Protein AF-A0A923XDX4-F1 (afdb_monomer_lite)

Sequence (188 aa):
MVTIWSRSDTFAHAFTVPPIVAWLIWRQRDALAVRRPRASAWVLLPIGVAALIWLLGDLSTTNAVTQLAFTALLVLAVVTVLGLSAARTIAFPLAFLFFAVPVGEFVTPQMMEWTADFTVFALRLSGIPVFREGQQFVIPSGSWSVVEACSGVRYLIASVMVGVLFAYLNYRSLHRRLIFIGVAILVP

Secondary structure (DSSP, 8-state):
-HHHHHH-GGGGGGGTHHHHHHHHHHHTHHHHHTSPP---GGGHHHHHHHHHHHHHHHHTT-HHHHHHHHHHHHHHHHHHHHHHHHHHHTHHHHHHGGGGS---GGGHHHHHHHHHHHHHHHHHHTT---EEETTEEEETTEEEE--GGGS-HHHHHHHHHHHHHHHHHH--SHHHHHHHHHHHHH--

Radius of gyration: 21.3 Å; chains: 1; bounding box: 54×33×60 Å

Foldseek 3Di:
DVVCCVPDLLLVCLVVLVVVLVVLVVVCVVVLVPADADADPVLVVVLVVLVVQLVVCVVVVPLLSNQLSVLVNVLSVCCRGRPPVSSVSSVLSSVLNSLSRPDQCVCQLVLLQVVQVVVCVVCVVVVWDWDDDRQWIATPVGIDGRDSVNSCSSQLSVLLSVQLVCLVVPDPDPVSSVVSSVVSNVPD

Structure (mmCIF, N/CA/C/O backbone):
data_AF-A0A923XDX4-F1
#
_entry.id   AF-A0A923XDX4-F1
#
loop_
_atom_site.group_PDB
_atom_site.id
_atom_site.type_symbol
_atom_site.label_atom_id
_atom_site.label_alt_id
_atom_site.label_comp_id
_atom_site.label_asym_id
_atom_site.label_entity_id
_atom_site.label_seq_id
_atom_site.pdbx_PDB_ins_code
_atom_site.Cartn_x
_atom_site.Cartn_y
_atom_site.Cartn_z
_atom_site.occupancy
_atom_site.B_iso_or_equiv
_atom_site.auth_seq_id
_atom_site.auth_comp_id
_atom_site.auth_asym_id
_atom_site.auth_atom_id
_atom_site.pdbx_PDB_model_num
ATOM 1 N N . MET A 1 1 ? 6.136 -14.596 3.888 1.00 78.69 1 MET A N 1
ATOM 2 C CA . MET A 1 1 ? 5.105 -13.803 3.173 1.00 78.69 1 MET A CA 1
ATOM 3 C C . MET A 1 1 ? 3.842 -14.616 2.921 1.00 78.69 1 MET A C 1
ATOM 5 O O . MET A 1 1 ? 2.841 -14.293 3.536 1.00 78.69 1 MET A O 1
ATOM 9 N N . VAL A 1 2 ? 3.879 -15.704 2.139 1.00 82.81 2 VAL A N 1
ATOM 10 C CA . VAL A 1 2 ? 2.673 -16.503 1.804 1.00 82.81 2 VAL A CA 1
ATOM 11 C C . VAL A 1 2 ? 1.892 -16.981 3.038 1.00 82.81 2 VAL A C 1
ATOM 13 O O . VAL A 1 2 ? 0.674 -16.852 3.078 1.00 82.81 2 VAL A O 1
ATOM 16 N N . THR A 1 3 ? 2.579 -17.441 4.089 1.00 83.69 3 THR A N 1
ATOM 17 C CA . THR A 1 3 ? 1.926 -17.845 5.346 1.00 83.69 3 THR A CA 1
ATOM 18 C C . THR A 1 3 ? 1.152 -16.700 6.010 1.00 83.69 3 THR A C 1
ATOM 20 O O . THR A 1 3 ? 0.078 -16.930 6.556 1.00 83.69 3 THR A O 1
ATOM 23 N N . ILE A 1 4 ? 1.660 -15.463 5.938 1.00 82.06 4 ILE A N 1
ATOM 24 C CA . ILE A 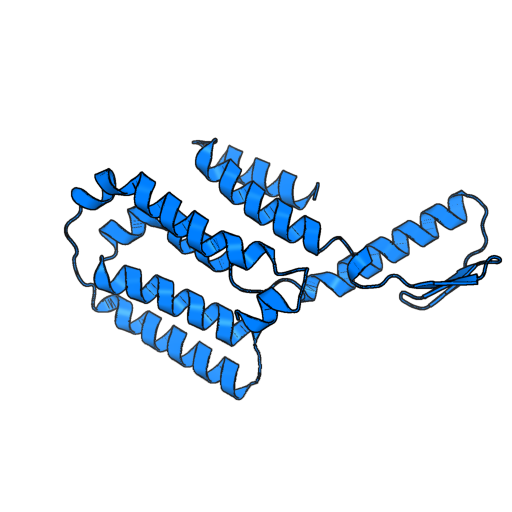1 4 ? 0.985 -14.276 6.490 1.00 82.06 4 ILE A CA 1
ATOM 25 C C . ILE A 1 4 ? -0.259 -13.967 5.664 1.00 82.06 4 ILE A C 1
ATOM 27 O O . ILE A 1 4 ? -1.326 -13.777 6.233 1.00 82.06 4 ILE A O 1
ATOM 31 N N . TRP A 1 5 ? -0.148 -14.016 4.334 1.00 85.44 5 TRP A N 1
ATOM 32 C CA . TRP A 1 5 ? -1.292 -13.824 3.443 1.00 85.44 5 TRP A CA 1
ATOM 33 C C . TRP A 1 5 ? -2.404 -14.852 3.693 1.00 85.44 5 TRP A C 1
ATOM 35 O O . TRP A 1 5 ? -3.574 -14.526 3.548 1.00 85.44 5 TRP A O 1
ATOM 45 N N . SER A 1 6 ? -2.050 -16.086 4.075 1.00 82.12 6 SER A N 1
ATOM 46 C CA . SER A 1 6 ? -3.025 -17.145 4.378 1.00 82.12 6 SER A CA 1
ATOM 47 C C . SER A 1 6 ? -3.628 -17.080 5.783 1.00 82.12 6 SER A C 1
ATOM 49 O O . SER A 1 6 ? -4.711 -17.610 5.995 1.00 82.12 6 SER A O 1
ATOM 51 N N . ARG A 1 7 ? -2.915 -16.496 6.755 1.00 85.19 7 ARG A N 1
ATOM 52 C CA . ARG A 1 7 ? -3.336 -16.468 8.166 1.00 85.19 7 ARG A CA 1
ATOM 53 C C . ARG A 1 7 ? -4.019 -15.167 8.569 1.00 85.19 7 ARG A C 1
ATOM 55 O O . ARG A 1 7 ? -4.783 -15.179 9.524 1.00 85.19 7 ARG A O 1
ATOM 62 N N . SER A 1 8 ? -3.713 -14.067 7.885 1.00 80.31 8 SER A N 1
ATOM 63 C CA . SER A 1 8 ? -4.255 -12.744 8.185 1.00 80.31 8 SER A CA 1
ATOM 64 C C . SER A 1 8 ? -5.205 -12.307 7.079 1.00 80.31 8 SER A C 1
ATOM 66 O O . SER A 1 8 ? -4.792 -12.032 5.949 1.00 80.31 8 SER A O 1
ATOM 68 N N . ASP A 1 9 ? -6.483 -12.186 7.431 1.00 80.50 9 ASP A N 1
ATOM 69 C CA . ASP A 1 9 ? -7.521 -11.659 6.545 1.00 80.50 9 ASP A CA 1
ATOM 70 C C . ASP A 1 9 ? -7.210 -10.235 6.053 1.00 80.50 9 ASP A C 1
ATOM 72 O O . ASP A 1 9 ? -7.613 -9.853 4.949 1.00 80.50 9 ASP A O 1
ATOM 76 N N . THR A 1 10 ? -6.452 -9.461 6.836 1.00 82.62 10 THR A N 1
ATOM 77 C CA . THR A 1 10 ? -5.975 -8.116 6.486 1.00 82.62 10 THR A CA 1
ATOM 78 C C . THR A 1 10 ? -5.107 -8.135 5.225 1.00 82.62 10 THR A C 1
ATOM 80 O O . THR A 1 10 ? -5.215 -7.251 4.371 1.00 82.62 10 THR A O 1
ATOM 83 N N . PHE A 1 11 ? -4.296 -9.182 5.044 1.00 86.38 11 PHE A N 1
ATOM 84 C CA . PHE A 1 11 ? -3.322 -9.288 3.954 1.00 86.38 11 PHE A CA 1
ATOM 85 C C . PHE A 1 11 ? -3.721 -10.242 2.829 1.00 86.38 11 PHE A C 1
ATOM 87 O O . PHE A 1 11 ? -2.941 -10.448 1.900 1.00 86.38 11 PHE A O 1
ATOM 94 N N . ALA A 1 12 ? -4.945 -10.772 2.843 1.00 87.31 12 ALA A N 1
ATOM 95 C CA . ALA A 1 12 ? -5.447 -11.642 1.778 1.00 87.31 12 ALA A CA 1
ATOM 96 C C . ALA A 1 12 ? -5.390 -10.978 0.384 1.00 87.31 12 ALA A C 1
ATOM 98 O O . ALA A 1 12 ? -5.169 -11.651 -0.625 1.00 87.31 12 ALA A O 1
ATOM 99 N N . HIS A 1 13 ? -5.517 -9.646 0.318 1.00 88.44 13 HIS A N 1
ATOM 100 C CA . HIS A 1 13 ? -5.399 -8.875 -0.924 1.00 88.44 13 HIS A CA 1
ATOM 101 C C . HIS A 1 13 ? -4.040 -9.068 -1.621 1.00 88.44 13 HIS A C 1
ATOM 103 O O . HIS A 1 13 ? -3.976 -9.020 -2.851 1.00 88.44 13 HIS A O 1
ATOM 109 N N . ALA A 1 14 ? -2.967 -9.359 -0.878 1.00 90.38 14 ALA A N 1
ATOM 110 C CA . ALA A 1 14 ? -1.626 -9.531 -1.429 1.00 90.38 14 ALA A CA 1
ATOM 111 C C . ALA A 1 14 ? -1.531 -10.700 -2.428 1.00 90.38 14 ALA A C 1
ATOM 113 O O . ALA A 1 14 ? -0.717 -10.641 -3.346 1.00 90.38 14 ALA A O 1
ATOM 114 N N . PHE A 1 15 ? -2.408 -11.712 -2.342 1.00 92.19 15 PHE A N 1
ATOM 115 C CA . PHE A 1 15 ? -2.499 -12.778 -3.352 1.00 92.19 15 PHE A CA 1
ATOM 116 C C . PHE A 1 15 ? -2.932 -12.271 -4.733 1.00 92.19 15 PHE A C 1
ATOM 118 O O . PHE A 1 15 ? -2.568 -12.860 -5.750 1.00 92.19 15 PHE A O 1
ATOM 125 N N . THR A 1 16 ? -3.695 -11.177 -4.788 1.00 93.81 16 THR A N 1
ATOM 126 C CA . THR A 1 16 ? -4.170 -10.595 -6.053 1.00 93.81 16 THR A CA 1
ATOM 127 C C . THR A 1 16 ? -3.115 -9.727 -6.735 1.00 93.81 16 THR A C 1
ATOM 129 O O . THR A 1 16 ? -3.167 -9.532 -7.950 1.00 93.81 16 THR A O 1
ATOM 132 N N . VAL A 1 17 ? -2.113 -9.255 -5.986 1.00 95.12 17 VAL A N 1
ATOM 133 C CA . VAL A 1 17 ? -1.093 -8.332 -6.492 1.00 95.12 17 VAL A CA 1
ATOM 134 C C . VAL A 1 17 ? -0.225 -8.968 -7.591 1.00 95.12 17 VAL A C 1
ATOM 136 O O . VAL A 1 17 ? -0.145 -8.367 -8.663 1.00 95.12 17 VAL A O 1
ATOM 139 N N . PRO A 1 18 ? 0.380 -10.169 -7.436 1.00 93.81 18 PRO A N 1
ATOM 140 C CA . PRO A 1 18 ? 1.217 -10.751 -8.489 1.00 93.81 18 PRO A CA 1
ATOM 141 C C . PRO A 1 18 ? 0.483 -10.986 -9.825 1.00 93.81 18 PRO A C 1
ATOM 143 O O . PRO A 1 18 ? 1.033 -10.592 -10.858 1.00 93.81 18 PRO A O 1
ATOM 146 N N . PRO A 1 19 ? -0.752 -11.537 -9.858 1.00 96.25 19 PRO A N 1
ATOM 147 C CA . PRO A 1 19 ? -1.536 -11.624 -11.093 1.00 96.25 19 PRO A CA 1
ATOM 148 C C . PRO A 1 19 ? -1.795 -10.262 -11.754 1.00 96.25 19 PRO A C 1
ATOM 150 O O . PRO A 1 19 ? -1.651 -10.132 -12.971 1.00 96.25 19 PRO A O 1
ATOM 153 N N . ILE A 1 20 ? -2.126 -9.231 -10.966 1.00 96.44 20 ILE A N 1
ATOM 154 C CA . ILE A 1 20 ? -2.348 -7.869 -11.477 1.00 96.44 20 ILE A CA 1
ATOM 155 C C . ILE A 1 20 ? -1.054 -7.297 -12.064 1.00 96.44 20 ILE A C 1
ATOM 157 O O . ILE A 1 20 ? -1.078 -6.746 -13.163 1.00 96.44 20 ILE A O 1
ATOM 161 N N . VAL A 1 21 ? 0.083 -7.453 -11.380 1.00 96.50 21 VAL A N 1
ATOM 162 C CA . VAL A 1 21 ? 1.393 -7.007 -11.882 1.00 96.50 21 VAL A CA 1
ATOM 163 C C . VAL A 1 21 ? 1.734 -7.704 -13.198 1.00 96.50 21 VAL A C 1
ATOM 165 O O . VAL A 1 21 ? 2.114 -7.032 -14.157 1.00 96.50 21 VAL A O 1
ATOM 168 N N . ALA A 1 22 ? 1.546 -9.024 -13.283 1.00 95.50 22 ALA A N 1
ATOM 169 C CA . ALA A 1 22 ? 1.781 -9.781 -14.510 1.00 95.50 22 ALA A CA 1
ATOM 170 C C . ALA A 1 22 ? 0.904 -9.274 -15.668 1.00 95.50 22 ALA A C 1
ATOM 172 O O . ALA A 1 22 ? 1.406 -9.034 -16.767 1.00 95.50 22 ALA A O 1
ATOM 173 N N . TRP A 1 23 ? -0.383 -9.024 -15.412 1.00 97.19 23 TRP A N 1
ATOM 174 C CA . TRP A 1 23 ? -1.302 -8.452 -16.397 1.00 97.19 23 TRP A CA 1
ATOM 175 C C . TRP A 1 23 ? -0.911 -7.025 -16.822 1.00 97.19 23 TRP A C 1
ATOM 177 O O . TRP A 1 23 ? -0.931 -6.702 -18.012 1.00 97.19 23 TRP A O 1
ATOM 187 N N . LEU A 1 24 ? -0.494 -6.171 -15.881 1.00 95.31 24 LEU A N 1
ATOM 188 C CA . LEU A 1 24 ? -0.033 -4.809 -16.170 1.00 95.31 24 LEU A CA 1
ATOM 189 C C . LEU A 1 24 ? 1.237 -4.804 -17.033 1.00 95.31 24 LEU A C 1
ATOM 191 O O . LEU A 1 24 ? 1.340 -3.995 -17.956 1.00 95.31 24 LEU A O 1
ATOM 195 N N . ILE A 1 25 ? 2.185 -5.707 -16.759 1.00 94.62 25 ILE A N 1
ATOM 196 C CA . ILE A 1 25 ? 3.394 -5.885 -17.575 1.00 94.62 25 ILE A CA 1
ATOM 197 C C . ILE A 1 25 ? 3.011 -6.390 -18.970 1.00 94.62 25 ILE A C 1
ATOM 199 O O . ILE A 1 25 ? 3.468 -5.833 -19.969 1.00 94.62 25 ILE A O 1
ATOM 203 N N . TRP A 1 26 ? 2.120 -7.383 -19.056 1.00 94.75 26 TRP A N 1
ATOM 204 C CA . TRP A 1 26 ? 1.631 -7.922 -20.328 1.00 94.75 26 TRP A CA 1
ATOM 205 C C . TRP A 1 26 ? 0.985 -6.848 -21.209 1.00 94.75 26 TRP A C 1
ATOM 207 O O . TRP A 1 26 ? 1.238 -6.792 -22.412 1.00 94.75 26 TRP A O 1
ATOM 217 N N . ARG A 1 27 ? 0.210 -5.933 -20.618 1.00 94.31 27 ARG A N 1
ATOM 218 C CA . ARG A 1 27 ? -0.407 -4.802 -21.329 1.00 94.31 27 ARG A CA 1
ATOM 219 C C . ARG A 1 27 ? 0.618 -3.849 -21.956 1.00 94.31 27 ARG A C 1
ATOM 221 O O . ARG A 1 27 ? 0.292 -3.150 -22.909 1.00 94.31 27 ARG A O 1
ATOM 228 N N . GLN A 1 28 ? 1.844 -3.810 -21.440 1.00 91.81 28 GLN A N 1
ATOM 229 C CA . GLN A 1 28 ? 2.922 -2.957 -21.943 1.00 91.81 28 GLN A CA 1
ATOM 230 C C . GLN A 1 28 ? 3.917 -3.697 -22.848 1.00 91.81 28 GLN A C 1
ATOM 232 O O . GLN A 1 28 ? 4.942 -3.121 -23.219 1.00 91.81 28 GLN A O 1
ATOM 237 N N . ARG A 1 29 ? 3.636 -4.951 -23.229 1.00 91.44 29 ARG A N 1
ATOM 238 C CA . ARG A 1 29 ? 4.547 -5.790 -24.026 1.00 91.44 29 ARG A CA 1
ATOM 239 C C . ARG A 1 29 ? 5.006 -5.131 -25.327 1.00 91.44 29 ARG A C 1
ATOM 241 O O . ARG A 1 29 ? 6.179 -5.231 -25.662 1.00 91.44 29 ARG A O 1
ATOM 248 N N . ASP A 1 30 ? 4.127 -4.399 -26.011 1.00 90.75 30 ASP A N 1
ATOM 249 C CA . ASP A 1 30 ? 4.459 -3.762 -27.291 1.00 90.75 30 ASP A CA 1
ATOM 250 C C . ASP A 1 30 ? 5.444 -2.600 -27.079 1.00 90.75 30 ASP A C 1
ATOM 252 O O . ASP A 1 30 ? 6.404 -2.435 -27.827 1.00 90.75 30 ASP A O 1
ATOM 256 N N . ALA A 1 31 ? 5.274 -1.839 -25.991 1.00 88.88 31 ALA A N 1
ATOM 257 C CA . ALA A 1 31 ? 6.203 -0.780 -25.601 1.00 88.88 31 ALA A CA 1
ATOM 258 C C . ALA A 1 31 ? 7.553 -1.337 -25.111 1.00 88.88 31 ALA A C 1
ATOM 260 O O . ALA A 1 31 ? 8.594 -0.718 -25.339 1.00 88.88 31 ALA A O 1
ATOM 261 N N . LEU A 1 32 ? 7.542 -2.504 -24.458 1.00 87.75 32 LEU A N 1
ATOM 262 C CA . LEU A 1 32 ? 8.744 -3.224 -24.032 1.00 87.75 32 LEU A CA 1
ATOM 263 C C . LEU A 1 32 ? 9.505 -3.826 -25.217 1.00 87.75 32 LEU A C 1
ATOM 265 O O . LEU A 1 32 ? 10.729 -3.758 -25.225 1.00 87.75 32 LEU A O 1
ATOM 269 N N . ALA A 1 33 ? 8.810 -4.353 -26.228 1.00 87.56 33 ALA A N 1
ATOM 270 C CA . ALA A 1 33 ? 9.417 -5.007 -27.390 1.00 87.56 33 ALA A CA 1
ATOM 271 C C . ALA A 1 33 ? 10.337 -4.072 -28.195 1.00 87.56 33 ALA A C 1
ATOM 273 O O . ALA A 1 33 ? 11.327 -4.510 -28.777 1.00 87.56 33 ALA A O 1
ATOM 274 N N . VAL A 1 34 ? 10.049 -2.767 -28.190 1.00 87.69 34 VAL A N 1
ATOM 275 C CA . VAL A 1 34 ? 10.869 -1.746 -28.865 1.00 87.69 34 VAL A CA 1
ATOM 276 C C . VAL A 1 34 ? 12.117 -1.373 -28.044 1.00 87.69 34 VAL A C 1
ATOM 278 O O . VAL A 1 34 ? 13.063 -0.772 -28.559 1.00 87.69 34 VAL A O 1
ATOM 281 N N . ARG A 1 35 ? 12.170 -1.724 -26.752 1.00 85.25 35 ARG A N 1
ATOM 282 C CA . ARG A 1 35 ? 13.312 -1.439 -25.875 1.00 85.25 35 ARG A CA 1
ATOM 283 C C . ARG A 1 35 ? 14.290 -2.608 -25.898 1.00 85.25 35 ARG A C 1
ATOM 285 O O . ARG A 1 35 ? 13.938 -3.744 -25.616 1.00 85.25 35 ARG A O 1
ATOM 292 N N . ARG A 1 36 ? 15.563 -2.314 -26.168 1.00 79.50 36 ARG A N 1
ATOM 293 C CA . ARG A 1 36 ? 16.633 -3.311 -26.044 1.00 79.50 36 ARG A CA 1
ATOM 294 C C . ARG A 1 36 ? 17.059 -3.442 -24.579 1.00 79.50 36 ARG A C 1
ATOM 296 O O . ARG A 1 36 ? 17.406 -2.408 -23.994 1.00 79.50 36 ARG A O 1
ATOM 303 N N . PRO A 1 37 ? 17.083 -4.661 -24.009 1.00 80.00 37 PRO A N 1
ATOM 304 C CA . PRO A 1 37 ? 17.625 -4.888 -22.679 1.00 80.00 37 PRO A CA 1
ATOM 305 C C . PRO A 1 37 ? 19.079 -4.423 -22.626 1.00 80.00 37 PRO A C 1
ATOM 307 O O . PRO A 1 37 ? 19.889 -4.777 -23.485 1.00 80.00 37 PRO A O 1
ATOM 310 N N . ARG A 1 38 ? 19.407 -3.595 -21.636 1.00 81.88 38 ARG A N 1
ATOM 311 C CA . ARG A 1 38 ? 20.785 -3.172 -21.366 1.00 81.88 38 ARG A CA 1
ATOM 312 C C . ARG A 1 38 ? 21.056 -3.340 -19.888 1.00 81.88 38 ARG A C 1
ATOM 314 O O . ARG A 1 38 ? 20.609 -2.515 -19.092 1.00 81.88 38 ARG A O 1
ATOM 321 N N . ALA A 1 39 ? 21.790 -4.396 -19.551 1.00 79.75 39 ALA A N 1
ATOM 322 C CA . ALA A 1 39 ? 22.202 -4.645 -18.183 1.00 79.75 39 ALA A CA 1
ATOM 323 C C . ALA A 1 39 ? 22.925 -3.414 -17.625 1.00 79.75 39 ALA A C 1
ATOM 325 O O . ALA A 1 39 ? 23.790 -2.828 -18.281 1.00 79.75 39 ALA A O 1
ATOM 326 N N . SER A 1 40 ? 22.531 -2.994 -16.427 1.00 79.19 40 SER A N 1
ATOM 327 C CA . SER A 1 40 ? 23.097 -1.818 -15.776 1.00 79.19 40 SER A CA 1
ATOM 328 C C . SER A 1 40 ? 23.840 -2.248 -14.521 1.00 79.19 40 SER A C 1
ATOM 330 O O . SER A 1 40 ? 23.229 -2.524 -13.492 1.00 79.19 40 SER A O 1
ATOM 332 N N . ALA A 1 41 ? 25.172 -2.287 -14.601 1.00 79.44 41 ALA A N 1
ATOM 333 C CA . ALA A 1 41 ? 26.033 -2.651 -13.473 1.00 79.44 41 ALA A CA 1
ATOM 334 C C . ALA A 1 41 ? 25.887 -1.693 -12.275 1.00 79.44 41 ALA A C 1
ATOM 336 O O . ALA A 1 41 ? 26.098 -2.091 -11.136 1.00 79.44 41 ALA A O 1
ATOM 337 N N . TRP A 1 42 ? 25.440 -0.453 -12.509 1.00 84.19 42 TRP A N 1
ATOM 338 C CA . TRP A 1 42 ? 25.152 0.525 -11.454 1.00 84.19 42 TRP A CA 1
ATOM 339 C C . TRP A 1 42 ? 24.026 0.090 -10.504 1.00 84.19 42 TRP A C 1
ATOM 341 O O . TRP A 1 42 ? 23.954 0.586 -9.385 1.00 84.19 42 TRP A O 1
ATOM 351 N N . VAL A 1 43 ? 23.170 -0.853 -10.916 1.00 85.44 43 VAL A N 1
ATOM 352 C CA . VAL A 1 43 ? 22.082 -1.401 -10.086 1.00 85.44 43 VAL A CA 1
ATOM 353 C C . VAL A 1 43 ? 22.608 -2.420 -9.060 1.00 85.44 43 VAL A C 1
ATOM 355 O O . VAL A 1 43 ? 21.928 -2.719 -8.083 1.00 85.44 43 VAL A O 1
ATOM 358 N N . LEU A 1 44 ? 23.855 -2.888 -9.193 1.00 86.31 44 LEU A N 1
ATOM 359 C CA . LEU A 1 44 ? 24.472 -3.787 -8.210 1.00 86.31 44 LEU A CA 1
ATOM 360 C C . LEU A 1 44 ? 24.652 -3.122 -6.840 1.00 86.31 44 LEU A C 1
ATOM 362 O O . LEU A 1 44 ? 24.489 -3.781 -5.817 1.00 86.31 44 LEU A O 1
ATOM 366 N N . LEU A 1 45 ? 24.928 -1.815 -6.808 1.00 92.00 45 LEU A N 1
ATOM 367 C CA . LEU A 1 45 ? 25.064 -1.067 -5.558 1.00 92.00 45 LEU A CA 1
ATOM 368 C C . LEU A 1 45 ? 23.749 -1.021 -4.753 1.00 92.00 45 LEU A C 1
ATOM 370 O O . LEU A 1 45 ? 23.764 -1.449 -3.598 1.00 92.00 45 LEU A O 1
ATOM 374 N N . PRO A 1 46 ? 22.597 -0.593 -5.313 1.00 92.00 46 PRO A N 1
ATOM 375 C CA . PRO A 1 46 ? 21.331 -0.654 -4.588 1.00 92.00 46 PRO A CA 1
ATOM 376 C C . PRO A 1 46 ? 20.887 -2.088 -4.269 1.00 92.00 46 PRO A C 1
ATOM 378 O O . PRO A 1 46 ? 20.237 -2.282 -3.246 1.00 92.00 46 PRO A O 1
ATOM 381 N N . ILE A 1 47 ? 21.264 -3.09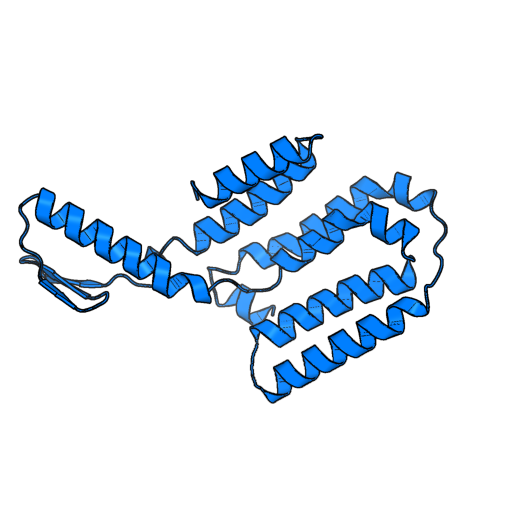9 -5.066 1.00 91.81 47 ILE A N 1
ATOM 382 C CA . ILE A 1 47 ? 21.046 -4.512 -4.703 1.00 91.81 47 ILE A CA 1
ATOM 383 C C . ILE A 1 47 ? 21.821 -4.871 -3.434 1.00 91.81 47 ILE A C 1
ATOM 385 O O . ILE A 1 47 ? 21.242 -5.453 -2.522 1.00 91.81 47 ILE A O 1
ATOM 389 N N . GLY A 1 48 ? 23.100 -4.494 -3.347 1.00 93.19 48 GLY A N 1
ATOM 390 C CA . GLY A 1 48 ? 23.917 -4.727 -2.155 1.00 93.19 48 GLY A CA 1
ATOM 391 C C . GLY A 1 48 ? 23.331 -4.061 -0.910 1.00 93.19 48 GLY A C 1
ATOM 392 O O . GLY A 1 48 ? 23.235 -4.691 0.140 1.00 93.19 48 GLY A O 1
ATOM 393 N N . VAL A 1 49 ? 22.851 -2.820 -1.040 1.00 94.25 49 VAL A N 1
ATOM 394 C CA . VAL A 1 49 ? 22.169 -2.107 0.053 1.00 94.25 49 VAL A CA 1
ATOM 395 C C . VAL A 1 49 ? 20.866 -2.806 0.447 1.00 94.25 49 VAL A C 1
ATOM 397 O O . VAL A 1 49 ? 20.631 -3.027 1.630 1.00 94.25 49 VAL A O 1
ATOM 400 N N . ALA A 1 50 ? 20.028 -3.198 -0.516 1.00 93.62 50 ALA A N 1
ATOM 401 C CA . ALA A 1 50 ? 18.778 -3.901 -0.234 1.00 93.62 50 ALA A CA 1
ATOM 402 C C . ALA A 1 50 ? 19.019 -5.271 0.425 1.00 93.62 50 ALA A C 1
ATOM 404 O O . ALA A 1 50 ? 18.291 -5.641 1.343 1.00 93.62 50 ALA A O 1
ATOM 405 N N . ALA A 1 51 ? 20.067 -5.993 0.019 1.00 93.56 51 ALA A N 1
ATOM 406 C CA . ALA A 1 51 ? 20.481 -7.246 0.645 1.00 93.56 51 ALA A CA 1
ATOM 407 C C . ALA A 1 51 ? 20.989 -7.034 2.080 1.00 93.56 51 ALA A C 1
ATOM 409 O O . ALA A 1 51 ? 20.656 -7.814 2.968 1.00 93.56 51 ALA A O 1
ATOM 410 N N . LEU A 1 52 ? 21.734 -5.953 2.332 1.00 94.56 52 LEU A N 1
ATOM 411 C CA . LEU A 1 52 ? 22.156 -5.587 3.683 1.00 94.56 52 LEU A CA 1
ATOM 412 C C . LEU A 1 52 ? 20.955 -5.232 4.570 1.00 94.56 52 LEU A C 1
ATOM 414 O O . LEU A 1 52 ? 20.879 -5.698 5.700 1.00 94.56 52 LEU A O 1
ATOM 418 N N . ILE A 1 53 ? 19.992 -4.457 4.062 1.00 94.00 53 ILE A N 1
ATOM 419 C CA . ILE A 1 53 ? 18.751 -4.135 4.786 1.00 94.00 53 ILE A CA 1
ATOM 420 C C . ILE A 1 53 ? 17.955 -5.408 5.080 1.00 94.00 53 ILE A C 1
ATOM 422 O O . ILE A 1 53 ? 17.439 -5.562 6.184 1.00 94.00 53 ILE A O 1
ATOM 426 N N . TRP A 1 54 ? 17.875 -6.329 4.118 1.00 94.44 54 TRP A N 1
ATOM 427 C CA . TRP A 1 54 ? 17.241 -7.628 4.320 1.00 94.44 54 TRP A CA 1
ATOM 428 C C . TRP A 1 54 ? 17.914 -8.400 5.461 1.00 94.44 54 TRP A C 1
ATOM 430 O O . TRP A 1 54 ? 17.227 -8.846 6.375 1.00 94.44 54 TRP A O 1
ATOM 440 N N . LEU A 1 55 ? 19.250 -8.469 5.458 1.00 92.38 55 LEU A N 1
ATOM 441 C CA . LEU A 1 55 ? 20.029 -9.129 6.505 1.00 92.38 55 LEU A CA 1
ATOM 442 C C . LEU A 1 55 ? 19.825 -8.468 7.876 1.00 92.38 55 LEU A C 1
ATOM 444 O O . LEU A 1 55 ? 19.603 -9.156 8.864 1.00 92.38 55 LEU A O 1
ATOM 448 N N . LEU A 1 56 ? 19.850 -7.135 7.951 1.00 93.31 56 LEU A N 1
ATOM 449 C CA . LEU A 1 56 ? 19.589 -6.398 9.193 1.00 93.31 56 LEU A CA 1
ATOM 450 C C . LEU A 1 56 ? 18.157 -6.617 9.703 1.00 93.31 56 LEU A C 1
ATOM 452 O O . LEU A 1 56 ? 17.933 -6.717 10.909 1.00 93.31 56 LEU A O 1
ATOM 456 N N . GLY A 1 57 ? 17.183 -6.712 8.797 1.00 91.06 57 GLY A N 1
ATOM 457 C CA . GLY A 1 57 ? 15.805 -7.059 9.134 1.00 91.06 57 GLY A CA 1
ATOM 458 C C . GLY A 1 57 ? 15.696 -8.459 9.739 1.00 91.06 57 GLY A C 1
ATOM 459 O O . GLY A 1 57 ? 14.974 -8.644 10.715 1.00 91.06 57 GLY A O 1
ATOM 460 N N . ASP A 1 58 ? 16.435 -9.423 9.188 1.00 91.25 58 ASP A N 1
ATOM 461 C CA . ASP A 1 58 ? 16.452 -10.809 9.661 1.00 91.25 58 ASP A CA 1
ATOM 462 C C . ASP A 1 58 ? 17.104 -10.904 11.048 1.00 91.25 58 ASP A C 1
ATOM 464 O O . ASP A 1 58 ? 16.509 -11.432 11.986 1.00 91.25 58 ASP A O 1
ATOM 468 N N . LEU A 1 59 ? 18.256 -10.246 11.223 1.00 91.38 59 LEU A N 1
ATOM 469 C CA . LEU A 1 59 ? 18.969 -10.158 12.502 1.00 91.38 59 LEU A CA 1
ATOM 470 C C . LEU A 1 59 ? 18.156 -9.460 13.602 1.00 91.38 59 LEU A C 1
ATOM 472 O O . LEU A 1 59 ? 18.276 -9.808 14.773 1.00 91.38 59 LEU A O 1
ATOM 476 N N . SER A 1 60 ? 17.332 -8.475 13.240 1.00 91.06 60 SER A N 1
ATOM 477 C CA . SER A 1 60 ? 16.440 -7.772 14.173 1.00 91.06 60 SER A CA 1
ATOM 478 C C . SER A 1 60 ? 15.077 -8.447 14.337 1.00 91.06 60 SER A C 1
ATOM 480 O O . SER A 1 60 ? 14.222 -7.917 15.044 1.00 91.06 60 SER A O 1
ATOM 482 N N . THR A 1 61 ? 14.832 -9.592 13.688 1.00 86.75 61 THR A N 1
ATOM 483 C CA . THR A 1 61 ? 13.533 -10.295 13.661 1.00 86.75 61 THR A CA 1
ATOM 484 C C . THR A 1 61 ? 12.357 -9.426 13.183 1.00 86.75 61 THR A C 1
ATOM 486 O O . THR A 1 61 ? 11.189 -9.705 13.459 1.00 86.75 61 THR A O 1
ATOM 489 N N . THR A 1 62 ? 12.644 -8.366 12.419 1.00 87.25 62 THR A N 1
ATOM 490 C CA . THR A 1 62 ? 11.639 -7.411 11.941 1.00 87.25 62 THR A CA 1
ATOM 491 C C . THR A 1 62 ? 11.093 -7.850 10.584 1.00 87.25 62 THR A C 1
ATOM 493 O O . THR A 1 62 ? 11.587 -7.458 9.524 1.00 87.25 62 THR A O 1
ATOM 496 N N . ASN A 1 63 ? 10.015 -8.637 10.613 1.00 86.94 63 ASN A N 1
ATOM 497 C CA . ASN A 1 63 ? 9.377 -9.200 9.417 1.00 86.94 63 ASN A CA 1
ATOM 498 C C . ASN A 1 63 ? 8.982 -8.157 8.357 1.00 86.94 63 ASN A C 1
ATOM 500 O O . ASN A 1 63 ? 9.116 -8.412 7.164 1.00 86.94 63 ASN A O 1
ATOM 504 N N . ALA A 1 64 ? 8.512 -6.975 8.759 1.00 86.81 64 ALA A N 1
ATOM 505 C CA . ALA A 1 64 ? 8.141 -5.922 7.811 1.00 86.81 64 ALA A CA 1
ATOM 506 C C . ALA A 1 64 ? 9.343 -5.456 6.965 1.00 86.81 64 ALA A C 1
ATOM 508 O O . ALA A 1 64 ? 9.233 -5.296 5.748 1.00 86.81 64 ALA A O 1
ATOM 509 N N . VAL A 1 65 ? 10.508 -5.292 7.602 1.00 89.62 65 VAL A N 1
ATOM 510 C CA . VAL A 1 65 ? 11.742 -4.832 6.948 1.00 89.62 65 VAL A CA 1
ATOM 511 C C . VAL A 1 65 ? 12.266 -5.894 5.986 1.00 89.62 65 VAL A C 1
ATOM 513 O O . VAL A 1 65 ? 12.577 -5.570 4.840 1.00 89.62 65 VAL A O 1
ATOM 516 N N . THR A 1 66 ? 12.301 -7.165 6.401 1.00 91.06 66 THR A N 1
ATOM 517 C CA . THR A 1 66 ? 12.770 -8.259 5.533 1.00 91.06 66 THR A CA 1
ATOM 518 C C . THR A 1 66 ? 11.899 -8.410 4.289 1.00 91.06 66 THR A C 1
ATOM 520 O O . THR A 1 66 ? 12.405 -8.600 3.186 1.00 91.06 66 THR A O 1
ATOM 523 N N . GLN A 1 67 ? 10.583 -8.272 4.421 1.00 91.31 67 GLN A N 1
ATOM 524 C CA . GLN A 1 67 ? 9.645 -8.463 3.313 1.00 91.31 67 GLN A CA 1
ATOM 525 C C . GLN A 1 67 ? 9.642 -7.291 2.329 1.00 91.31 67 GLN A C 1
ATOM 527 O O . GLN A 1 67 ? 9.556 -7.497 1.112 1.00 91.31 67 GLN A O 1
ATOM 532 N N . LEU A 1 68 ? 9.797 -6.066 2.837 1.00 93.12 68 LEU A N 1
ATOM 533 C CA . LEU A 1 68 ? 9.990 -4.879 2.010 1.00 93.12 68 LEU A CA 1
ATOM 534 C C . LEU A 1 68 ? 11.312 -4.970 1.242 1.00 93.12 68 LEU A C 1
ATOM 536 O O . LEU A 1 68 ? 11.330 -4.760 0.028 1.00 93.12 68 LEU A O 1
ATOM 540 N N . ALA A 1 69 ? 12.399 -5.353 1.917 1.00 94.06 69 ALA A N 1
ATOM 541 C CA . ALA A 1 69 ? 13.707 -5.523 1.294 1.00 94.06 69 ALA A CA 1
ATOM 542 C C . ALA A 1 69 ? 13.703 -6.638 0.238 1.00 94.06 69 ALA A C 1
ATOM 544 O O . ALA A 1 69 ? 14.228 -6.449 -0.857 1.00 94.06 69 ALA A O 1
ATOM 545 N N . PHE A 1 70 ? 13.043 -7.767 0.511 1.00 93.62 70 PHE A N 1
ATOM 546 C CA . PHE A 1 70 ? 12.873 -8.851 -0.459 1.00 93.62 70 PHE A CA 1
ATOM 547 C C . PHE A 1 70 ? 12.122 -8.387 -1.715 1.00 93.62 70 PHE A C 1
ATOM 549 O O . PHE A 1 70 ? 12.551 -8.648 -2.839 1.00 93.62 70 PHE A O 1
ATOM 556 N N . THR A 1 71 ? 11.035 -7.635 -1.546 1.00 95.06 71 THR A N 1
ATOM 557 C CA . THR A 1 71 ? 10.265 -7.098 -2.679 1.00 95.06 71 THR A CA 1
ATOM 558 C C . THR A 1 71 ? 11.071 -6.065 -3.468 1.00 95.06 71 THR A C 1
ATOM 560 O O . THR A 1 71 ? 11.059 -6.079 -4.699 1.00 95.06 71 THR A O 1
ATOM 563 N N . ALA A 1 72 ? 11.851 -5.224 -2.782 1.00 95.00 72 ALA A N 1
ATOM 564 C CA . ALA A 1 72 ? 12.785 -4.304 -3.423 1.00 95.00 72 ALA A CA 1
ATOM 565 C C . ALA A 1 72 ? 13.865 -5.045 -4.228 1.00 95.00 72 ALA A C 1
ATOM 567 O O . ALA A 1 72 ? 14.158 -4.646 -5.354 1.00 95.00 72 ALA A O 1
ATOM 568 N N . LEU A 1 73 ? 14.412 -6.149 -3.707 1.00 94.69 73 LEU A N 1
ATOM 569 C CA . LEU A 1 73 ? 15.362 -6.999 -4.431 1.00 94.69 73 LEU A CA 1
ATOM 570 C C . LEU A 1 73 ? 14.747 -7.585 -5.707 1.00 94.69 73 LEU A C 1
ATOM 572 O O . LEU A 1 73 ? 15.401 -7.558 -6.748 1.00 94.69 73 LEU A O 1
ATOM 576 N N . LEU A 1 74 ? 13.489 -8.041 -5.672 1.00 93.56 74 LEU A N 1
ATOM 577 C CA . LEU A 1 74 ? 12.784 -8.505 -6.874 1.00 93.56 74 LEU A CA 1
ATOM 578 C C . LEU A 1 74 ? 12.658 -7.394 -7.924 1.00 93.56 74 LEU A C 1
ATOM 580 O O . LEU A 1 74 ? 12.966 -7.607 -9.097 1.00 93.56 74 LEU A O 1
ATOM 584 N N . VAL A 1 75 ? 12.258 -6.190 -7.507 1.00 94.38 75 VAL A N 1
ATOM 585 C CA . VAL A 1 75 ? 12.164 -5.029 -8.404 1.00 94.38 75 VAL A CA 1
ATOM 586 C C . VAL A 1 75 ? 13.533 -4.680 -8.997 1.00 94.38 75 VAL A C 1
ATOM 588 O O . VAL A 1 75 ? 13.655 -4.501 -10.210 1.00 94.38 75 VAL A O 1
ATOM 591 N N . LEU A 1 76 ? 14.583 -4.633 -8.175 1.00 93.38 76 LEU A N 1
ATOM 592 C CA . LEU A 1 76 ? 15.948 -4.336 -8.614 1.00 93.38 76 LEU A CA 1
ATOM 593 C C . LEU A 1 76 ? 16.529 -5.425 -9.525 1.00 93.38 76 LEU A C 1
ATOM 595 O O . LEU A 1 76 ? 17.275 -5.101 -10.452 1.00 93.38 76 LEU A O 1
ATOM 599 N N . ALA A 1 77 ? 16.165 -6.693 -9.328 1.00 91.56 77 ALA A N 1
ATOM 600 C CA . ALA A 1 77 ? 16.548 -7.782 -10.221 1.00 91.56 77 ALA A CA 1
ATOM 601 C C . ALA A 1 77 ? 15.962 -7.565 -11.625 1.00 91.56 77 ALA A C 1
ATOM 603 O O . ALA A 1 77 ? 16.690 -7.636 -12.618 1.00 91.56 77 ALA A O 1
ATOM 604 N N . VAL A 1 78 ? 14.681 -7.188 -11.719 1.00 91.06 78 VAL A N 1
ATOM 605 C CA . VAL A 1 78 ? 14.045 -6.841 -13.001 1.00 91.06 78 VAL A CA 1
ATOM 606 C C . VAL A 1 78 ? 14.743 -5.648 -13.661 1.00 91.06 78 VAL A C 1
ATOM 608 O O . VAL A 1 78 ? 15.027 -5.684 -14.859 1.00 91.06 78 VAL A O 1
ATOM 611 N N . VAL A 1 79 ? 15.078 -4.608 -12.889 1.00 91.44 79 VAL A N 1
ATOM 612 C CA . VAL A 1 79 ? 15.806 -3.428 -13.393 1.00 91.44 79 VAL A CA 1
ATOM 613 C C . VAL A 1 79 ? 17.206 -3.804 -13.888 1.00 91.44 79 VAL A C 1
ATOM 615 O O . VAL A 1 79 ? 17.652 -3.276 -14.905 1.00 91.44 79 VAL A O 1
ATOM 618 N N . THR A 1 80 ? 17.891 -4.726 -13.212 1.00 89.69 80 THR A N 1
ATOM 619 C CA . THR A 1 80 ? 19.230 -5.196 -13.602 1.00 89.69 80 THR A CA 1
ATOM 620 C C . THR A 1 80 ? 19.199 -5.948 -14.927 1.00 89.69 80 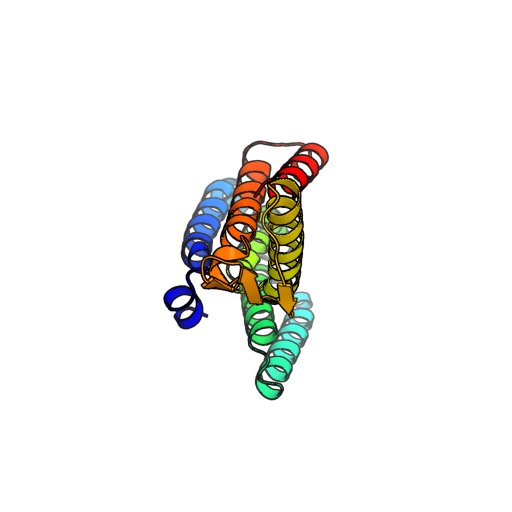THR A C 1
ATOM 622 O O . THR A 1 80 ? 20.050 -5.700 -15.779 1.00 89.69 80 THR A O 1
ATOM 625 N N . VAL A 1 81 ? 18.209 -6.824 -15.127 1.00 88.69 81 VAL A N 1
ATOM 626 C CA . VAL A 1 81 ? 1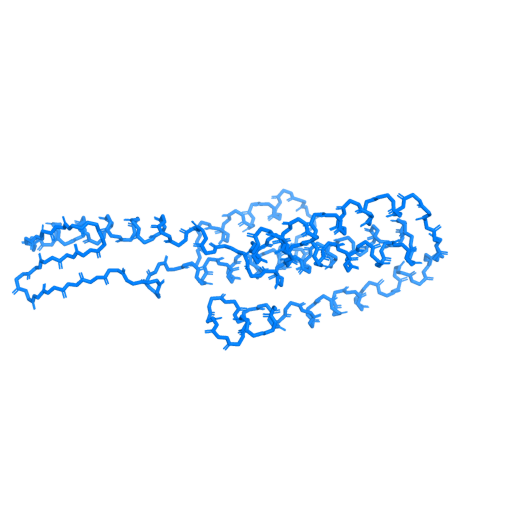8.083 -7.647 -16.342 1.00 88.69 81 VAL A CA 1
ATOM 627 C C . VAL A 1 81 ? 17.584 -6.828 -17.535 1.00 88.69 81 VAL A C 1
ATOM 629 O O . VAL A 1 81 ? 18.163 -6.888 -18.618 1.00 88.69 81 VAL A O 1
ATOM 632 N N . LEU A 1 82 ? 16.520 -6.040 -17.354 1.00 87.69 82 LEU A N 1
ATOM 633 C CA . LEU A 1 82 ? 15.902 -5.277 -18.445 1.00 87.69 82 LEU A CA 1
ATOM 634 C C . LEU A 1 82 ? 16.609 -3.942 -18.719 1.00 87.69 82 LEU A C 1
ATOM 636 O O . LEU A 1 82 ? 16.508 -3.387 -19.816 1.00 87.69 82 LEU A O 1
ATOM 640 N N . GLY A 1 83 ? 17.337 -3.417 -17.739 1.00 89.12 83 GLY A N 1
ATOM 641 C CA . GLY A 1 83 ? 17.919 -2.085 -17.781 1.00 89.12 83 GLY A CA 1
ATOM 642 C C . GLY A 1 83 ? 16.938 -0.982 -17.390 1.00 89.12 83 GLY A C 1
ATOM 643 O O . GLY A 1 83 ? 15.714 -1.132 -17.417 1.00 89.12 83 GLY A O 1
ATOM 644 N N . LEU A 1 84 ? 17.492 0.189 -17.069 1.00 87.81 84 LEU A N 1
ATOM 645 C CA . LEU A 1 84 ? 16.732 1.333 -16.554 1.00 87.81 84 LEU A CA 1
ATOM 646 C C . LEU A 1 84 ? 15.699 1.875 -17.559 1.00 87.81 84 LEU A C 1
ATOM 648 O O . LEU A 1 84 ? 14.638 2.356 -17.170 1.00 87.81 84 LEU A O 1
ATOM 652 N N . SER A 1 85 ? 15.991 1.801 -18.860 1.00 87.75 85 SER A N 1
ATOM 653 C CA . SER A 1 85 ? 15.104 2.285 -19.925 1.00 87.75 85 SER A CA 1
ATOM 654 C C . SER A 1 85 ? 13.812 1.468 -20.025 1.00 87.75 85 SER A C 1
ATOM 656 O O . SER A 1 85 ? 12.724 2.043 -20.084 1.00 87.75 85 SER A O 1
ATOM 658 N N . ALA A 1 86 ? 13.922 0.139 -20.015 1.00 89.44 86 ALA A N 1
ATOM 659 C CA . ALA A 1 86 ? 12.777 -0.764 -20.030 1.00 89.44 86 ALA A CA 1
ATOM 660 C C . ALA A 1 86 ? 12.048 -0.755 -18.679 1.00 89.44 86 ALA A C 1
ATOM 662 O O . ALA A 1 86 ? 10.825 -0.630 -18.651 1.00 89.44 86 ALA A O 1
ATOM 663 N N . ALA A 1 87 ? 12.782 -0.751 -17.560 1.00 90.50 87 ALA A N 1
ATOM 664 C CA . ALA A 1 87 ? 12.190 -0.675 -16.226 1.00 90.50 87 ALA A CA 1
ATOM 665 C C . ALA A 1 87 ? 11.352 0.595 -16.004 1.00 90.50 87 ALA A C 1
ATOM 667 O O . ALA A 1 87 ? 10.309 0.533 -15.364 1.00 90.50 87 ALA A O 1
ATOM 668 N N . ARG A 1 88 ? 11.743 1.737 -16.590 1.00 90.56 88 ARG A N 1
ATOM 669 C CA . ARG A 1 88 ? 10.937 2.973 -16.558 1.00 90.56 88 ARG A CA 1
ATOM 670 C C . ARG A 1 88 ? 9.584 2.833 -17.252 1.00 90.56 88 ARG A C 1
ATOM 672 O O . ARG A 1 88 ? 8.642 3.512 -16.861 1.00 90.56 88 ARG A O 1
ATOM 679 N N . THR A 1 89 ? 9.479 1.969 -18.261 1.00 91.00 89 THR A N 1
ATOM 680 C CA . THR A 1 89 ? 8.206 1.720 -18.958 1.00 91.00 89 THR A CA 1
ATOM 681 C C . THR A 1 89 ? 7.242 0.998 -18.009 1.00 91.00 89 THR A C 1
ATOM 683 O O . THR A 1 89 ? 6.134 1.478 -17.778 1.00 91.00 89 THR A O 1
ATOM 686 N N . ILE A 1 90 ? 7.732 -0.044 -17.329 1.00 93.19 90 ILE A N 1
ATOM 687 C CA . ILE A 1 90 ? 6.989 -0.828 -16.328 1.00 93.19 90 ILE A CA 1
ATOM 688 C C . ILE A 1 90 ? 7.136 -0.313 -14.886 1.00 93.19 90 ILE A C 1
ATOM 690 O O . ILE A 1 90 ? 6.892 -1.060 -13.940 1.00 93.19 90 ILE A O 1
ATOM 694 N N . ALA A 1 91 ? 7.490 0.960 -14.685 1.00 93.50 91 ALA A N 1
ATOM 695 C CA . ALA A 1 91 ? 7.744 1.496 -13.345 1.00 93.50 91 ALA A CA 1
ATOM 696 C C . ALA A 1 91 ? 6.519 1.378 -12.428 1.00 93.50 91 ALA A C 1
ATOM 698 O O . ALA A 1 91 ? 6.658 1.063 -11.250 1.00 93.50 91 ALA A O 1
ATOM 699 N N . PHE A 1 92 ? 5.315 1.579 -12.976 1.00 94.62 92 PHE A N 1
ATOM 700 C CA . PHE A 1 92 ? 4.075 1.406 -12.222 1.00 94.62 92 PHE A CA 1
ATOM 701 C C . PHE A 1 92 ? 3.829 -0.054 -11.803 1.00 94.62 92 PHE A C 1
ATOM 703 O O . PHE A 1 92 ? 3.665 -0.265 -10.608 1.00 94.62 92 PHE A O 1
ATOM 710 N N . PRO A 1 93 ? 3.843 -1.064 -12.703 1.00 95.50 93 PRO A N 1
ATOM 711 C CA . PRO A 1 93 ? 3.749 -2.464 -12.284 1.00 95.50 93 PRO A CA 1
ATOM 712 C C . PRO A 1 93 ? 4.784 -2.860 -11.219 1.00 95.50 93 PRO A C 1
ATOM 714 O O . PRO A 1 93 ? 4.446 -3.563 -10.272 1.00 95.50 93 PRO A O 1
ATOM 717 N N . LEU A 1 94 ? 6.026 -2.376 -11.341 1.00 95.06 94 LEU A N 1
ATOM 718 C CA . LEU A 1 94 ? 7.080 -2.630 -10.353 1.00 95.06 94 LEU A CA 1
ATOM 719 C C . LEU A 1 94 ? 6.777 -1.979 -8.997 1.00 95.06 94 LEU A C 1
ATOM 721 O O . LEU A 1 94 ? 6.937 -2.620 -7.964 1.00 95.06 94 LEU A O 1
ATOM 725 N N . ALA A 1 95 ? 6.299 -0.733 -8.990 1.00 95.56 95 ALA A N 1
ATOM 726 C CA . ALA A 1 95 ? 5.863 -0.058 -7.770 1.00 95.56 95 ALA A CA 1
ATOM 727 C C . ALA A 1 95 ? 4.620 -0.726 -7.154 1.00 95.56 95 ALA A C 1
ATOM 729 O O . ALA A 1 95 ? 4.503 -0.819 -5.937 1.00 95.56 95 ALA A O 1
ATOM 730 N N . PHE A 1 96 ? 3.709 -1.238 -7.984 1.00 95.75 96 PHE A N 1
ATOM 731 C CA . PHE A 1 96 ? 2.500 -1.917 -7.529 1.00 95.75 96 PHE A CA 1
ATOM 732 C C . PHE A 1 96 ? 2.812 -3.229 -6.792 1.00 95.75 96 PHE A C 1
ATOM 734 O O . PHE A 1 96 ? 2.064 -3.619 -5.902 1.00 95.75 96 PHE A O 1
ATOM 741 N N . LEU A 1 97 ? 3.951 -3.871 -7.083 1.00 95.44 97 LEU A N 1
ATOM 742 C CA . LEU A 1 97 ? 4.402 -5.072 -6.374 1.00 95.44 97 LEU A CA 1
ATOM 743 C C . LEU A 1 97 ? 4.586 -4.839 -4.863 1.00 95.44 97 LEU A C 1
ATOM 745 O O . LEU A 1 97 ? 4.410 -5.770 -4.082 1.00 95.44 97 LEU A O 1
ATOM 749 N N . PHE A 1 98 ? 4.873 -3.606 -4.433 1.00 95.38 98 PHE A N 1
ATOM 750 C CA . PHE A 1 98 ? 5.006 -3.276 -3.011 1.00 95.38 98 PHE A CA 1
ATOM 751 C C . PHE A 1 98 ? 3.693 -3.415 -2.227 1.00 95.38 98 PHE A C 1
ATOM 753 O O . PHE A 1 98 ? 3.751 -3.632 -1.022 1.00 95.38 98 PHE A O 1
ATOM 760 N N . PHE A 1 99 ? 2.525 -3.406 -2.884 1.00 94.06 99 PHE A N 1
ATOM 761 C CA . PHE A 1 99 ? 1.253 -3.747 -2.230 1.00 94.06 99 PHE A CA 1
ATOM 762 C C . PHE A 1 99 ? 1.163 -5.222 -1.810 1.00 94.06 99 PHE A C 1
ATOM 764 O O . PHE A 1 99 ? 0.291 -5.579 -1.029 1.00 94.06 99 PHE A O 1
ATOM 771 N N . ALA A 1 100 ? 2.051 -6.098 -2.296 1.00 93.38 100 ALA A N 1
ATOM 772 C CA . ALA A 1 100 ? 2.120 -7.483 -1.829 1.00 93.38 100 ALA A CA 1
ATOM 773 C C . ALA A 1 100 ? 2.822 -7.616 -0.463 1.00 93.38 100 ALA A C 1
ATOM 775 O O . ALA A 1 100 ? 2.769 -8.677 0.167 1.00 93.38 100 ALA A O 1
ATOM 776 N N . VAL A 1 101 ? 3.523 -6.569 -0.015 1.00 92.50 101 VAL A N 1
ATOM 777 C CA . VAL A 1 101 ? 4.222 -6.559 1.271 1.00 92.50 101 VAL A CA 1
ATOM 778 C C . VAL A 1 101 ? 3.188 -6.351 2.377 1.00 92.50 101 VAL A C 1
ATOM 780 O O . VAL A 1 101 ? 2.527 -5.313 2.381 1.00 92.50 101 VAL A O 1
ATOM 783 N N . PRO A 1 102 ? 3.033 -7.295 3.323 1.00 86.88 102 PRO A N 1
ATOM 784 C CA . PRO A 1 102 ? 2.064 -7.162 4.397 1.00 86.88 102 PRO A CA 1
ATOM 785 C C . PRO A 1 102 ? 2.585 -6.176 5.455 1.00 86.88 102 PRO A C 1
ATOM 787 O O . PRO A 1 102 ? 3.182 -6.544 6.463 1.00 86.88 102 PRO A O 1
ATOM 790 N N . VAL A 1 103 ? 2.396 -4.891 5.167 1.00 85.50 103 VAL A N 1
ATOM 791 C CA . VAL A 1 103 ? 2.744 -3.739 6.003 1.00 85.50 103 VAL A CA 1
ATOM 792 C C . VAL A 1 103 ? 1.488 -2.886 6.164 1.00 85.50 103 VAL A C 1
ATOM 794 O O . VAL A 1 103 ? 0.729 -2.719 5.214 1.00 85.50 103 VAL A O 1
ATOM 797 N N . GLY A 1 104 ? 1.258 -2.353 7.365 1.00 81.81 104 GLY A N 1
ATOM 798 C CA . GLY A 1 104 ? 0.090 -1.506 7.650 1.00 81.81 104 GLY A CA 1
ATOM 799 C C . GLY A 1 104 ? -0.557 -1.750 9.011 1.00 81.81 104 GLY A C 1
ATOM 800 O O . GLY A 1 104 ? -1.247 -0.869 9.507 1.00 81.81 104 GLY A O 1
ATOM 801 N N . GLU A 1 105 ? -0.272 -2.883 9.661 1.00 83.06 105 GLU A N 1
ATOM 802 C CA . GLU A 1 105 ? -0.806 -3.205 11.000 1.00 83.06 105 GLU A CA 1
ATOM 803 C C . GLU A 1 105 ? -0.412 -2.181 12.076 1.00 83.06 105 GLU A C 1
ATOM 805 O O . GLU A 1 105 ? -1.105 -2.025 13.074 1.00 83.06 105 GLU A O 1
ATOM 810 N N . PHE A 1 106 ? 0.654 -1.406 11.864 1.00 85.56 106 PHE A N 1
ATOM 811 C CA . PHE A 1 106 ? 1.028 -0.311 12.765 1.00 85.56 106 PHE A CA 1
ATOM 812 C C . PHE A 1 106 ? -0.035 0.801 12.848 1.00 85.56 106 PHE A C 1
ATOM 814 O O . PHE A 1 106 ? -0.041 1.561 13.812 1.00 85.56 106 PHE A O 1
ATOM 821 N N . VAL A 1 107 ? -0.929 0.905 11.857 1.00 88.31 107 VAL A N 1
ATOM 822 C CA . VAL A 1 107 ? -2.047 1.864 11.842 1.00 88.31 107 VAL A CA 1
ATOM 823 C C . VAL A 1 107 ? -3.246 1.334 12.641 1.00 88.31 107 VAL A C 1
ATOM 825 O O . VAL A 1 107 ? -4.058 2.121 13.129 1.00 88.31 107 VAL A O 1
ATOM 828 N N . THR A 1 108 ? -3.337 0.012 12.835 1.00 90.50 108 THR A N 1
ATOM 829 C CA . THR A 1 108 ? -4.446 -0.659 13.525 1.00 90.50 108 THR A CA 1
ATOM 830 C C . THR A 1 108 ? -4.734 -0.068 14.909 1.00 90.50 108 THR A C 1
ATOM 832 O O . THR A 1 108 ? -5.884 0.314 15.130 1.00 90.50 108 THR A O 1
ATOM 835 N N . PRO A 1 109 ? -3.756 0.115 15.825 1.00 90.88 109 PRO A N 1
ATOM 836 C CA . PRO A 1 109 ? -4.040 0.648 17.160 1.00 90.88 109 PRO A CA 1
ATOM 837 C C . PRO A 1 109 ? -4.657 2.048 17.122 1.00 90.88 109 PRO A C 1
ATOM 839 O O . PRO A 1 109 ? -5.586 2.338 17.872 1.00 90.88 109 PRO A O 1
ATOM 842 N N . GLN A 1 110 ? -4.180 2.902 16.213 1.00 91.94 110 GLN A N 1
ATOM 843 C CA . GLN A 1 110 ? -4.681 4.265 16.070 1.00 91.94 110 GLN A CA 1
ATOM 844 C C . GLN A 1 110 ? -6.102 4.294 15.494 1.00 91.94 110 GLN A C 1
ATOM 846 O O . GLN A 1 110 ? -6.946 5.043 15.979 1.00 91.94 110 GLN A O 1
ATOM 851 N N . MET A 1 111 ? -6.403 3.451 14.501 1.00 90.88 111 MET A N 1
ATOM 852 C CA . MET A 1 111 ? -7.762 3.350 13.957 1.00 90.88 111 MET A CA 1
ATOM 853 C C . MET A 1 111 ? -8.750 2.753 14.964 1.00 90.88 111 MET A C 1
ATOM 855 O O . MET A 1 111 ? -9.903 3.181 15.026 1.00 90.88 111 MET A O 1
ATOM 859 N N . MET A 1 112 ? -8.309 1.801 15.788 1.00 93.00 112 MET A N 1
ATOM 860 C CA . MET A 1 112 ? -9.126 1.268 16.880 1.00 93.00 112 MET A CA 1
ATOM 861 C C . MET A 1 112 ? -9.444 2.337 17.926 1.00 93.00 112 MET A C 1
ATOM 863 O O . MET A 1 112 ? -10.581 2.403 18.384 1.00 93.00 112 MET A O 1
ATOM 867 N N . GLU A 1 113 ? -8.480 3.194 18.266 1.00 92.56 113 GLU A N 1
ATOM 868 C CA . GLU A 1 113 ? -8.683 4.306 19.201 1.00 92.56 113 GLU A CA 1
ATOM 869 C C . GLU A 1 113 ? -9.712 5.313 18.667 1.00 92.56 113 GLU A C 1
ATOM 871 O O . GLU A 1 113 ? -10.655 5.667 19.370 1.00 92.56 113 GLU A O 1
ATOM 876 N N . TRP A 1 114 ? -9.624 5.687 17.387 1.00 92.56 114 TRP A N 1
ATOM 877 C CA . TRP A 1 114 ? -10.630 6.547 16.753 1.00 92.56 114 TRP A CA 1
ATOM 878 C C . TRP A 1 114 ? -12.016 5.901 16.700 1.00 92.56 114 TRP A C 1
ATOM 880 O O . TRP A 1 114 ? -13.030 6.566 16.918 1.00 92.56 114 TRP A O 1
ATOM 890 N N . THR A 1 115 ? -12.074 4.592 16.451 1.00 92.19 115 THR A N 1
ATOM 891 C CA . THR A 1 115 ? -13.330 3.830 16.484 1.00 92.19 115 THR A CA 1
ATOM 892 C C . THR A 1 115 ? -13.925 3.825 17.894 1.00 92.19 115 THR A C 1
ATOM 894 O O . THR A 1 115 ? -15.135 3.985 18.069 1.00 92.19 115 THR A O 1
ATOM 897 N N . ALA A 1 116 ? -13.076 3.692 18.913 1.00 93.31 116 ALA A N 1
ATOM 898 C CA . ALA A 1 116 ? -13.453 3.740 20.315 1.00 93.31 116 ALA A CA 1
ATOM 899 C C . ALA A 1 116 ? -13.981 5.123 20.734 1.00 93.31 116 ALA A C 1
ATOM 901 O O . ALA A 1 116 ? -15.044 5.210 21.356 1.00 93.31 116 ALA A O 1
ATOM 902 N N . ASP A 1 117 ? -13.291 6.196 20.338 1.00 93.31 117 ASP A N 1
ATOM 903 C CA . ASP A 1 117 ? -13.714 7.586 20.546 1.00 93.31 117 ASP A CA 1
ATOM 904 C C . ASP A 1 117 ? -15.097 7.841 19.944 1.00 93.31 117 ASP A C 1
ATOM 906 O O . ASP A 1 117 ? -16.008 8.322 20.626 1.00 93.31 117 ASP A O 1
ATOM 910 N N . PHE A 1 118 ? -15.271 7.468 18.673 1.00 93.06 118 PHE A N 1
ATOM 911 C CA . PHE A 1 118 ? -16.530 7.635 17.958 1.00 93.06 118 PHE A CA 1
ATOM 912 C C . PHE A 1 118 ? -17.668 6.844 18.614 1.00 93.06 118 PHE A C 1
ATOM 914 O O . PHE A 1 118 ? -18.764 7.374 18.801 1.00 93.06 118 PHE A O 1
ATOM 921 N N . THR A 1 119 ? -17.405 5.601 19.026 1.00 93.12 119 THR A N 1
ATOM 922 C CA . THR A 1 119 ? -18.400 4.744 19.686 1.00 93.12 119 THR A C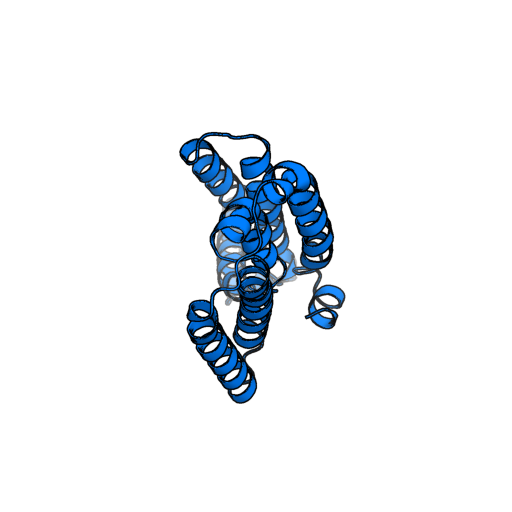A 1
ATOM 923 C C . THR A 1 119 ? -18.862 5.349 21.011 1.00 93.12 119 THR A C 1
ATOM 925 O O . THR A 1 119 ? -20.063 5.440 21.261 1.00 93.12 119 THR A O 1
ATOM 928 N N . VAL A 1 120 ? -17.938 5.828 21.850 1.00 94.25 120 VAL A N 1
ATOM 929 C CA . VAL A 1 120 ? -18.290 6.491 23.117 1.00 94.25 120 VAL A CA 1
ATOM 930 C C . VAL A 1 120 ? -19.063 7.780 22.882 1.00 94.25 120 VAL A C 1
ATOM 932 O O . VAL A 1 120 ? -20.040 8.039 23.588 1.00 94.25 120 VAL A O 1
ATOM 935 N N . PHE A 1 121 ? -18.655 8.578 21.896 1.00 94.69 121 PHE A N 1
ATOM 936 C CA . PHE A 1 121 ? -19.373 9.792 21.526 1.00 94.69 121 PHE A CA 1
ATOM 937 C C . PHE A 1 121 ? -20.820 9.482 21.114 1.00 94.69 121 PHE A C 1
ATOM 939 O O . PHE A 1 121 ? -21.751 10.083 21.651 1.00 94.69 121 PHE A O 1
ATOM 946 N N . ALA A 1 122 ? -21.021 8.496 20.236 1.00 95.12 122 ALA A N 1
ATOM 947 C CA . ALA A 1 122 ? -22.343 8.074 19.784 1.00 95.12 122 ALA A CA 1
ATOM 948 C C . ALA A 1 122 ? -23.209 7.514 20.929 1.00 95.12 122 ALA A C 1
ATOM 950 O O . ALA A 1 122 ? -24.381 7.876 21.048 1.00 95.12 122 ALA A O 1
ATOM 951 N N . LEU A 1 123 ? -22.635 6.693 21.819 1.00 94.56 123 LEU A N 1
ATOM 952 C CA . LEU A 1 123 ? -23.340 6.151 22.987 1.00 94.56 123 LEU A CA 1
ATOM 953 C C . LEU A 1 123 ? -23.818 7.263 23.926 1.00 94.56 123 LEU A C 1
ATOM 955 O O . LEU A 1 123 ? -24.992 7.289 24.301 1.00 94.56 123 LEU A O 1
ATOM 959 N N . ARG A 1 124 ? -22.950 8.229 24.242 1.00 93.69 124 ARG A N 1
ATOM 960 C CA . ARG A 1 124 ? -23.316 9.382 25.078 1.00 93.69 124 ARG A CA 1
ATOM 961 C C . ARG A 1 124 ? -24.393 10.240 24.423 1.00 93.69 124 ARG A C 1
ATOM 963 O O . ARG A 1 124 ? -25.309 10.674 25.114 1.00 93.69 124 ARG A O 1
ATOM 970 N N . LEU A 1 125 ? -24.318 10.440 23.105 1.00 96.12 125 LEU A N 1
ATOM 971 C CA . LEU A 1 125 ? -25.333 11.177 22.350 1.00 96.12 125 LEU A CA 1
ATOM 972 C C . LEU A 1 125 ? -26.700 10.473 22.384 1.00 96.12 125 LEU A C 1
ATOM 974 O O . LEU A 1 125 ? -27.728 11.139 22.445 1.00 96.12 125 LEU A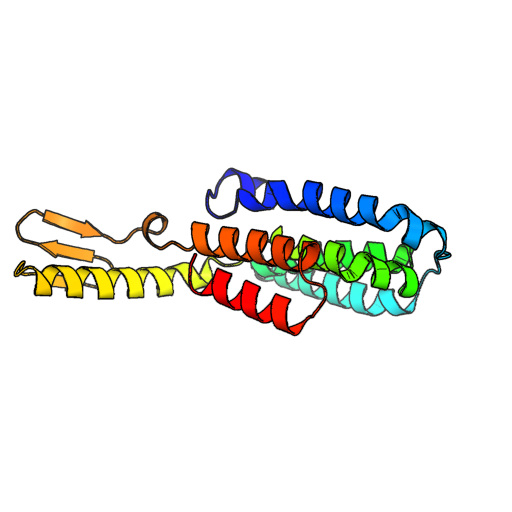 O 1
ATOM 978 N N . SER A 1 126 ? -26.715 9.137 22.408 1.00 95.69 126 SER A N 1
ATOM 979 C CA . SER A 1 126 ? -27.938 8.337 22.565 1.00 95.69 126 SER A CA 1
ATOM 980 C C . SER A 1 126 ? -28.492 8.287 23.999 1.00 95.69 126 SER A C 1
ATOM 982 O O . SER A 1 126 ? -29.541 7.690 24.228 1.00 95.69 126 SER A O 1
ATOM 984 N N . GLY A 1 127 ? -27.807 8.901 24.972 1.00 94.38 127 GLY A N 1
ATOM 985 C CA . GLY A 1 127 ? -28.194 8.895 26.386 1.00 94.38 127 GLY A CA 1
ATOM 986 C C . GLY A 1 127 ? -27.766 7.646 27.164 1.00 94.38 127 GLY A C 1
ATOM 987 O O . GLY A 1 127 ? -28.139 7.496 28.326 1.00 94.38 127 GLY A O 1
ATOM 988 N N . ILE A 1 128 ? -26.973 6.754 26.559 1.00 94.56 128 ILE A N 1
ATOM 989 C CA . ILE A 1 128 ? -26.477 5.544 27.220 1.00 94.56 128 ILE A CA 1
ATOM 990 C C . ILE A 1 128 ? -25.221 5.900 28.030 1.00 94.56 128 ILE A C 1
ATOM 992 O O . ILE A 1 128 ? -24.229 6.361 27.453 1.00 94.56 128 ILE A O 1
ATOM 996 N N . PRO A 1 129 ? -25.213 5.680 29.359 1.00 92.88 129 PRO A N 1
ATOM 997 C CA . PRO A 1 129 ? -24.014 5.880 30.158 1.00 92.88 129 PRO A CA 1
ATOM 998 C C . PRO A 1 129 ? -22.953 4.845 29.768 1.00 92.88 129 PRO A C 1
ATOM 1000 O O . PRO A 1 129 ? -23.244 3.655 29.654 1.00 92.88 129 PRO A O 1
ATOM 1003 N N . VAL A 1 130 ? -21.717 5.302 29.572 1.00 95.62 130 VAL A N 1
ATOM 1004 C CA . VAL A 1 130 ? -20.592 4.457 29.158 1.00 95.62 130 VAL A CA 1
ATOM 1005 C C . VAL A 1 130 ? -19.336 4.806 29.948 1.00 95.62 130 VAL A C 1
ATOM 1007 O O . VAL A 1 130 ? -18.921 5.969 30.006 1.00 95.62 130 VAL A O 1
ATOM 1010 N N . PHE A 1 131 ? -18.723 3.783 30.538 1.00 94.19 131 PHE A N 1
ATOM 1011 C CA . PHE A 1 131 ? -17.383 3.846 31.114 1.00 94.19 131 PHE A CA 1
ATOM 1012 C C . PHE A 1 131 ? -16.387 3.254 30.115 1.00 94.19 131 PHE A C 1
ATOM 1014 O O . PHE A 1 131 ? -16.669 2.211 29.530 1.00 94.19 131 PHE A O 1
ATOM 1021 N N . ARG A 1 132 ? -15.247 3.915 29.897 1.00 92.38 132 ARG A N 1
ATOM 1022 C CA . ARG A 1 132 ? -14.216 3.485 28.942 1.00 92.38 132 ARG A CA 1
ATOM 1023 C C . ARG A 1 132 ? -12.871 3.355 29.634 1.00 92.38 132 ARG A C 1
ATOM 1025 O O . ARG A 1 132 ? -12.436 4.300 30.285 1.00 92.38 132 ARG A O 1
ATOM 1032 N N . GLU A 1 133 ? -12.187 2.250 29.366 1.00 92.69 133 GLU A N 1
ATOM 1033 C CA . GLU A 1 133 ? -10.785 2.034 29.709 1.00 92.69 133 GLU A CA 1
ATOM 1034 C C . GLU A 1 133 ? -10.044 1.477 28.482 1.00 92.69 133 GLU A C 1
ATOM 1036 O O . GLU A 1 133 ? -10.226 0.327 28.079 1.00 92.69 133 GLU A O 1
ATOM 1041 N N . GLY A 1 134 ? -9.253 2.326 27.818 1.00 90.12 134 GLY A N 1
ATOM 1042 C CA . GLY A 1 134 ? -8.629 1.987 26.535 1.00 90.12 134 GLY A CA 1
ATOM 1043 C C . GLY A 1 134 ? -9.671 1.620 25.470 1.00 90.12 134 GLY A C 1
ATOM 1044 O O . GLY A 1 134 ? -10.555 2.415 25.159 1.00 90.12 134 GLY A O 1
ATOM 1045 N N . GLN A 1 135 ? -9.580 0.407 24.923 1.00 91.31 135 GLN A N 1
ATOM 1046 C CA . GLN A 1 135 ? -10.508 -0.125 23.911 1.00 91.31 135 GLN A CA 1
ATOM 1047 C C . GLN A 1 135 ? -11.681 -0.918 24.511 1.00 91.31 135 GLN A C 1
ATOM 1049 O O . GLN A 1 135 ? -12.472 -1.492 23.762 1.00 91.31 135 GLN A O 1
ATOM 1054 N N . GLN A 1 136 ? -11.773 -0.996 25.842 1.00 92.81 136 GLN A N 1
ATOM 1055 C CA . GLN A 1 136 ? -12.855 -1.661 26.563 1.00 92.81 136 GLN A CA 1
ATOM 1056 C C . GLN A 1 136 ? -13.890 -0.630 27.017 1.00 92.81 136 GLN A C 1
ATOM 1058 O O . GLN A 1 136 ? -13.541 0.445 27.514 1.00 92.81 136 GLN A O 1
ATOM 1063 N N . PHE A 1 137 ? -15.168 -0.977 26.898 1.00 93.56 137 PHE A N 1
ATOM 1064 C CA . PHE A 1 137 ? -16.278 -0.168 27.388 1.00 93.56 137 PHE A CA 1
ATOM 1065 C C . PHE A 1 137 ? -17.229 -1.007 28.220 1.00 93.56 137 PHE A C 1
ATOM 1067 O O . PHE A 1 137 ? -17.508 -2.161 27.899 1.00 93.56 137 PHE A O 1
ATOM 1074 N N . VAL A 1 138 ? -17.789 -0.393 29.253 1.00 94.94 138 VAL A N 1
ATOM 1075 C CA . VAL A 1 138 ? -18.841 -0.978 30.078 1.00 94.94 138 VAL A CA 1
ATOM 1076 C C . VAL A 1 138 ? -20.076 -0.095 29.961 1.00 94.94 138 VAL A C 1
ATOM 1078 O O . VAL A 1 138 ? -20.027 1.107 30.235 1.00 94.94 138 VAL A O 1
ATOM 1081 N N . ILE A 1 139 ? -21.175 -0.706 29.531 1.00 94.50 139 ILE A N 1
ATOM 1082 C CA . ILE A 1 139 ? -22.510 -0.109 29.432 1.00 94.50 139 ILE A CA 1
ATOM 1083 C C . ILE A 1 139 ? -23.506 -0.968 30.229 1.00 94.50 139 ILE A C 1
ATOM 1085 O O . ILE A 1 139 ? -23.183 -2.108 30.567 1.00 94.50 139 ILE A O 1
ATOM 1089 N N . PRO A 1 140 ? -24.731 -0.487 30.522 1.00 93.81 140 PRO A N 1
ATOM 1090 C CA . PRO A 1 140 ? -25.699 -1.249 31.320 1.00 93.81 140 PRO A CA 1
ATOM 1091 C C . PRO A 1 140 ? -26.042 -2.638 30.762 1.00 93.81 140 PRO A C 1
ATOM 1093 O O . PRO A 1 140 ? -26.422 -3.524 31.520 1.00 93.81 140 PRO A O 1
ATOM 1096 N N . SER A 1 141 ? -25.912 -2.837 29.447 1.00 91.88 141 SER A N 1
ATOM 1097 C CA . SER A 1 141 ? -26.172 -4.120 28.786 1.00 91.88 141 SER A CA 1
ATOM 1098 C C . SER A 1 141 ? -24.986 -5.091 28.794 1.00 91.88 141 SER A C 1
ATOM 1100 O O . SER A 1 141 ? -25.167 -6.244 28.410 1.00 91.88 141 SER A O 1
ATOM 1102 N N . GLY A 1 142 ? -23.786 -4.664 29.208 1.00 93.56 142 GLY A N 1
ATOM 1103 C CA . GLY A 1 142 ? -22.603 -5.523 29.294 1.00 93.56 142 GLY A CA 1
ATOM 1104 C C . GLY A 1 142 ? -21.285 -4.815 28.971 1.00 93.56 142 GLY A C 1
ATOM 1105 O O . GLY A 1 142 ? -21.221 -3.593 28.815 1.00 93.56 142 GLY A O 1
ATOM 1106 N N . SER A 1 143 ? -20.218 -5.607 28.862 1.00 93.56 143 SER A N 1
ATOM 1107 C CA . SER A 1 143 ? -18.876 -5.152 28.488 1.00 93.56 143 SER A CA 1
ATOM 1108 C C . SER A 1 143 ? -18.576 -5.430 27.016 1.00 93.56 143 SER A C 1
ATOM 1110 O O . SER A 1 143 ? -18.838 -6.527 26.522 1.00 93.56 143 SER A O 1
ATOM 1112 N N . TRP A 1 144 ? -17.973 -4.457 26.341 1.00 92.81 144 TRP A N 1
ATOM 1113 C CA . TRP A 1 144 ? -17.663 -4.479 24.914 1.00 92.81 144 TRP A CA 1
ATOM 1114 C C . TRP A 1 144 ? -16.213 -4.079 24.672 1.00 92.81 144 TRP A C 1
ATOM 1116 O O . TRP A 1 144 ? -15.637 -3.321 25.447 1.00 92.81 144 TRP A O 1
ATOM 1126 N N . SER A 1 145 ? -15.642 -4.541 23.562 1.00 92.12 145 SER A N 1
ATOM 1127 C CA . SER A 1 145 ? -14.272 -4.224 23.164 1.00 92.12 145 SER A CA 1
ATOM 1128 C C . SER A 1 145 ? -14.187 -3.921 21.674 1.00 92.12 145 SER A C 1
ATOM 1130 O O . SER A 1 145 ? -14.773 -4.647 20.868 1.00 92.12 145 SER A O 1
ATOM 1132 N N . VAL A 1 146 ? -13.422 -2.892 21.295 1.00 92.00 146 VAL A N 1
ATOM 1133 C CA . VAL A 1 146 ? -12.964 -2.764 19.905 1.00 92.00 146 VAL A CA 1
ATOM 1134 C C . VAL A 1 146 ? -11.847 -3.775 19.689 1.00 92.00 146 VAL A C 1
ATOM 1136 O O . VAL A 1 146 ? -10.773 -3.642 20.264 1.00 92.00 146 VAL A O 1
ATOM 1139 N N . VAL A 1 147 ? -12.095 -4.772 18.844 1.00 89.88 147 VAL A N 1
ATOM 1140 C CA . VAL A 1 147 ? -11.081 -5.734 18.389 1.00 89.88 147 VAL A CA 1
ATOM 1141 C C . VAL A 1 147 ? -10.540 -5.333 17.017 1.00 89.88 147 VAL A C 1
ATOM 1143 O O . VAL A 1 147 ? -11.150 -4.526 16.318 1.00 89.88 147 VAL A O 1
ATOM 1146 N N . GLU A 1 148 ? -9.399 -5.891 16.610 1.00 85.06 148 GLU A N 1
ATOM 1147 C CA . GLU A 1 148 ? -8.722 -5.540 15.350 1.00 85.06 148 GLU A CA 1
ATOM 1148 C C . GLU A 1 148 ? -9.646 -5.620 14.121 1.00 85.06 148 GLU A C 1
ATOM 1150 O O . GLU A 1 148 ? -9.600 -4.750 13.247 1.00 85.06 148 GLU A O 1
ATOM 1155 N N . ALA A 1 149 ? -10.559 -6.595 14.096 1.00 83.56 149 ALA A N 1
ATOM 1156 C CA . ALA A 1 149 ? -11.558 -6.752 13.037 1.00 83.56 149 ALA A CA 1
ATOM 1157 C C . ALA A 1 149 ? -12.507 -5.542 12.892 1.00 83.56 149 ALA A C 1
ATOM 1159 O O . ALA A 1 149 ? -13.045 -5.315 11.811 1.00 83.56 149 ALA A O 1
ATOM 1160 N N . CYS A 1 150 ? -12.685 -4.747 13.951 1.00 87.56 150 CYS A N 1
ATOM 1161 C CA . CYS A 1 150 ? -13.530 -3.553 13.968 1.00 87.56 150 CYS A CA 1
ATOM 1162 C C . CYS A 1 150 ? -12.778 -2.271 13.571 1.00 87.56 150 CYS A C 1
ATOM 1164 O O . CYS A 1 150 ? -13.406 -1.226 13.445 1.00 87.56 150 CYS A O 1
ATOM 1166 N N . SER A 1 151 ? -11.455 -2.324 13.372 1.00 88.12 151 SER A N 1
ATOM 1167 C CA . SER A 1 151 ? -10.632 -1.137 13.077 1.00 88.12 151 SER A CA 1
ATOM 1168 C C . SER A 1 151 ? -10.861 -0.537 11.686 1.00 88.12 151 SER A C 1
ATOM 1170 O O . SER A 1 151 ? -10.498 0.608 11.445 1.00 88.12 151 SER A O 1
ATOM 1172 N N . GLY A 1 152 ? -11.387 -1.313 10.734 1.00 88.44 152 GLY A N 1
ATOM 1173 C CA . GLY A 1 152 ? -11.515 -0.889 9.336 1.00 88.44 152 GLY A CA 1
ATOM 1174 C C . GLY A 1 152 ? -10.206 -0.885 8.529 1.00 88.44 152 GLY A C 1
ATOM 1175 O O . GLY A 1 152 ? -10.256 -0.656 7.321 1.00 88.44 152 GLY A O 1
ATOM 1176 N N . VAL A 1 153 ? -9.050 -1.212 9.130 1.00 89.88 153 VAL A N 1
ATOM 1177 C CA . VAL A 1 153 ? -7.735 -1.247 8.445 1.00 89.88 153 VAL A CA 1
ATOM 1178 C C . VAL A 1 153 ? -7.758 -2.106 7.182 1.00 89.88 153 VAL A C 1
ATOM 1180 O O . VAL A 1 153 ? -7.208 -1.719 6.152 1.00 89.88 153 VAL A O 1
ATOM 1183 N N . ARG A 1 154 ? -8.426 -3.264 7.231 1.00 88.81 154 ARG A N 1
ATOM 1184 C CA . ARG A 1 154 ? -8.541 -4.172 6.082 1.00 88.81 154 ARG A CA 1
ATOM 1185 C C . ARG A 1 154 ? -9.198 -3.495 4.875 1.00 88.81 154 ARG A C 1
ATOM 1187 O O . ARG A 1 154 ? -8.714 -3.655 3.755 1.00 88.81 154 ARG A O 1
ATOM 1194 N N . TYR A 1 155 ? -10.281 -2.753 5.103 1.00 90.12 155 TYR A N 1
ATOM 1195 C CA . TYR A 1 155 ? -10.990 -2.031 4.045 1.00 90.12 155 TYR A CA 1
ATOM 1196 C C . TYR A 1 155 ? -10.151 -0.867 3.525 1.00 90.12 155 TYR A C 1
ATOM 1198 O O . TYR A 1 155 ? -10.027 -0.714 2.315 1.00 90.12 155 TYR A O 1
ATOM 1206 N N . LEU A 1 156 ? -9.459 -0.146 4.413 1.00 91.62 156 LEU A N 1
ATOM 1207 C CA . LEU A 1 156 ? -8.540 0.923 4.026 1.00 91.62 156 LEU A CA 1
ATOM 1208 C C . LEU A 1 156 ? -7.426 0.427 3.100 1.00 91.62 156 LEU A C 1
ATOM 1210 O O . LEU A 1 156 ? -7.229 0.985 2.023 1.00 91.62 156 LEU A O 1
ATOM 1214 N N . ILE A 1 157 ? -6.722 -0.646 3.468 1.00 91.31 157 ILE A N 1
ATOM 1215 C CA . ILE A 1 157 ? -5.634 -1.182 2.638 1.00 91.31 157 ILE A CA 1
ATOM 1216 C C . ILE A 1 157 ? -6.170 -1.645 1.273 1.00 91.31 157 ILE A C 1
ATOM 1218 O O . ILE A 1 157 ? -5.573 -1.343 0.235 1.00 91.31 157 ILE A O 1
ATOM 1222 N N . ALA A 1 158 ? -7.320 -2.328 1.253 1.00 91.56 158 ALA A N 1
ATOM 1223 C CA . ALA A 1 158 ? -7.952 -2.775 0.015 1.00 91.56 158 ALA A CA 1
ATOM 1224 C C . ALA A 1 158 ? -8.399 -1.598 -0.873 1.00 91.56 158 ALA A C 1
ATOM 1226 O O . ALA A 1 158 ? -8.114 -1.600 -2.074 1.00 91.56 158 ALA A O 1
ATOM 1227 N N . SER A 1 159 ? -9.042 -0.581 -0.290 1.00 93.94 159 SER A N 1
ATOM 1228 C CA . SER A 1 159 ? -9.491 0.630 -0.982 1.00 93.94 159 SER A CA 1
ATOM 1229 C C . SER A 1 159 ? -8.312 1.388 -1.589 1.00 93.94 159 SER A C 1
ATOM 1231 O O . SER A 1 159 ? -8.346 1.736 -2.768 1.00 93.94 159 SER A O 1
ATOM 1233 N N . VAL A 1 160 ? -7.206 1.545 -0.855 1.00 94.31 160 VAL A N 1
ATOM 1234 C CA . VAL A 1 160 ? -5.991 2.190 -1.376 1.00 94.31 160 VAL A CA 1
ATOM 1235 C C . VAL A 1 160 ? -5.378 1.387 -2.522 1.00 94.31 160 VAL A C 1
ATOM 1237 O O . VAL A 1 160 ? -5.061 1.962 -3.564 1.00 94.31 160 VAL A O 1
ATOM 1240 N N . MET A 1 161 ? -5.238 0.065 -2.380 1.00 95.12 161 MET A N 1
ATOM 1241 C CA . MET A 1 161 ? -4.685 -0.794 -3.434 1.00 95.12 161 MET A CA 1
ATOM 1242 C C . MET A 1 161 ? -5.510 -0.697 -4.727 1.00 95.12 161 MET A C 1
ATOM 1244 O O . MET A 1 161 ? -4.969 -0.432 -5.807 1.00 95.12 161 MET A O 1
ATOM 1248 N N . VAL A 1 162 ? -6.828 -0.890 -4.624 1.00 94.56 162 VAL A N 1
ATOM 1249 C CA . VAL A 1 162 ? -7.748 -0.811 -5.767 1.00 94.56 162 VAL A CA 1
ATOM 1250 C C . VAL A 1 162 ? -7.798 0.613 -6.314 1.00 94.56 162 VAL A C 1
ATOM 1252 O O . VAL A 1 162 ? -7.787 0.805 -7.529 1.00 94.56 162 VAL A O 1
ATOM 1255 N N . GLY A 1 163 ? -7.783 1.615 -5.439 1.00 95.44 163 GLY A N 1
ATOM 1256 C CA . GLY A 1 163 ? -7.812 3.024 -5.795 1.00 95.44 163 GLY A CA 1
ATOM 1257 C C . GLY A 1 163 ? -6.595 3.444 -6.612 1.00 95.44 163 GLY A C 1
ATOM 1258 O O . GLY A 1 163 ? -6.738 4.099 -7.645 1.00 95.44 163 GLY A O 1
ATOM 1259 N N . VAL A 1 164 ? -5.399 2.994 -6.223 1.00 96.19 164 VAL A N 1
ATOM 1260 C CA . VAL A 1 164 ? -4.156 3.215 -6.976 1.00 96.19 164 VAL A CA 1
ATOM 1261 C C . VAL A 1 164 ? -4.204 2.528 -8.340 1.00 96.19 164 VAL A C 1
ATOM 1263 O O . VAL A 1 164 ? -3.846 3.145 -9.350 1.00 96.19 164 VAL A O 1
ATOM 1266 N N . LEU A 1 165 ? -4.682 1.281 -8.400 1.00 96.00 165 LEU A N 1
ATOM 1267 C CA . LEU A 1 165 ? -4.838 0.554 -9.661 1.00 96.00 165 LEU A CA 1
ATOM 1268 C C . LEU A 1 165 ? -5.821 1.266 -10.601 1.00 96.00 165 LEU A C 1
ATOM 1270 O O . LEU A 1 165 ? -5.503 1.530 -11.763 1.00 96.00 165 LEU A O 1
ATOM 1274 N N . PHE A 1 166 ? -6.999 1.620 -10.092 1.00 95.75 166 PHE A N 1
ATOM 1275 C CA . PHE A 1 166 ? -8.041 2.301 -10.850 1.00 95.75 166 PHE A CA 1
ATOM 1276 C C . PHE A 1 166 ? -7.564 3.666 -11.351 1.00 95.75 166 PHE A C 1
ATOM 1278 O O . PHE A 1 166 ? -7.736 3.986 -12.532 1.00 95.75 166 PHE A O 1
ATOM 1285 N N . ALA A 1 167 ? -6.915 4.448 -10.485 1.00 95.50 167 ALA A N 1
ATOM 1286 C CA . ALA A 1 167 ? -6.379 5.753 -10.835 1.00 95.50 167 ALA A CA 1
ATOM 1287 C C . ALA A 1 167 ? -5.366 5.655 -11.981 1.00 95.50 167 ALA A C 1
ATOM 1289 O O . ALA A 1 167 ? -5.403 6.454 -12.922 1.00 95.50 167 ALA A O 1
ATOM 1290 N N . TYR A 1 168 ? -4.484 4.656 -11.937 1.00 94.25 168 TYR A N 1
ATOM 1291 C CA . TYR A 1 168 ? -3.505 4.429 -12.993 1.00 94.25 168 TYR A CA 1
ATOM 1292 C C . TYR A 1 168 ? -4.146 4.064 -14.335 1.00 94.25 168 TYR A C 1
ATOM 1294 O O . TYR A 1 168 ? -3.729 4.587 -15.373 1.00 94.25 168 TYR A O 1
ATOM 1302 N N . LEU A 1 169 ? -5.153 3.187 -14.323 1.00 93.88 169 LEU A N 1
ATOM 1303 C CA . LEU A 1 169 ? -5.795 2.696 -15.542 1.00 93.88 169 LEU A CA 1
ATOM 1304 C C . LEU A 1 169 ? -6.687 3.745 -16.217 1.00 93.88 169 LEU A C 1
ATOM 1306 O O . LEU A 1 169 ? -6.724 3.788 -17.447 1.00 93.88 169 LEU A O 1
ATOM 1310 N N . ASN A 1 170 ? -7.364 4.595 -15.439 1.00 95.00 170 ASN A N 1
ATOM 1311 C CA . ASN A 1 170 ? -8.415 5.479 -15.952 1.00 95.00 170 ASN A CA 1
ATOM 1312 C C . ASN A 1 170 ? -7.976 6.938 -16.118 1.00 95.00 170 ASN A C 1
ATOM 1314 O O . ASN A 1 170 ? -8.413 7.615 -17.050 1.00 95.00 170 ASN A O 1
ATOM 1318 N N . TYR A 1 171 ? -7.090 7.447 -15.259 1.00 93.56 171 TYR A N 1
ATOM 1319 C CA . TYR A 1 171 ? -6.653 8.840 -15.344 1.00 93.56 171 TYR A CA 1
ATOM 1320 C C . TYR A 1 171 ? -5.314 8.973 -16.065 1.00 93.56 171 TYR A C 1
ATOM 1322 O O . TYR A 1 171 ? -4.352 8.261 -15.777 1.00 93.56 171 TYR A O 1
ATOM 1330 N N . ARG A 1 172 ? -5.223 9.956 -16.970 1.00 89.31 172 ARG A N 1
ATOM 1331 C CA . ARG A 1 172 ? -3.958 10.352 -17.617 1.00 89.31 172 ARG A CA 1
ATOM 1332 C C . ARG A 1 172 ? -3.156 11.368 -16.799 1.00 89.31 172 ARG A C 1
ATOM 1334 O O . ARG A 1 172 ? -1.934 11.312 -16.793 1.00 89.31 172 ARG A O 1
ATOM 1341 N N . SER A 1 173 ? -3.835 12.291 -16.113 1.00 94.12 173 SER A N 1
ATOM 1342 C CA . SER A 1 173 ? -3.194 13.348 -15.319 1.00 94.12 173 SER A CA 1
ATOM 1343 C C . SER A 1 173 ? -2.794 12.843 -13.933 1.00 94.12 173 SER A C 1
ATOM 1345 O O . SER A 1 173 ? -3.630 12.280 -13.224 1.00 94.12 173 SER A O 1
ATOM 1347 N N . LEU A 1 174 ? -1.548 13.109 -13.523 1.00 91.31 174 LEU A N 1
ATOM 1348 C CA . LEU A 1 174 ? -1.046 12.773 -12.187 1.00 91.31 174 LEU A CA 1
ATOM 1349 C C . LEU A 1 174 ? -1.877 13.435 -11.082 1.00 91.31 174 LEU A C 1
ATOM 1351 O O . LEU A 1 174 ? -2.181 12.794 -10.085 1.00 91.31 174 LEU A O 1
ATOM 1355 N N . HIS A 1 175 ? -2.323 14.673 -11.291 1.00 94.69 175 HIS A N 1
ATOM 1356 C CA . HIS A 1 175 ? -3.143 15.391 -10.316 1.00 94.69 175 HIS A CA 1
ATOM 1357 C C . HIS A 1 175 ? -4.464 14.662 -10.027 1.00 94.69 175 HIS A C 1
ATOM 1359 O O . HIS A 1 175 ? -4.817 14.436 -8.876 1.00 94.69 175 HIS A O 1
ATOM 1365 N N . ARG A 1 176 ? -5.163 14.203 -11.077 1.00 93.69 176 ARG A N 1
ATOM 1366 C CA . ARG A 1 176 ? -6.411 13.431 -10.924 1.00 93.69 176 ARG A CA 1
ATOM 1367 C C . ARG A 1 176 ? -6.172 12.084 -10.244 1.00 93.69 176 ARG A C 1
ATOM 1369 O O . ARG A 1 176 ? -7.007 11.653 -9.459 1.00 93.69 176 ARG A O 1
ATOM 1376 N N . ARG A 1 177 ? -5.023 11.450 -10.511 1.00 94.19 177 ARG A N 1
ATOM 1377 C CA . ARG A 1 177 ? -4.624 10.214 -9.825 1.00 94.19 177 ARG A CA 1
ATOM 1378 C C . ARG A 1 177 ? -4.444 10.442 -8.331 1.00 94.19 177 ARG A C 1
ATOM 1380 O O . ARG A 1 177 ? -5.019 9.701 -7.548 1.00 94.19 177 ARG A O 1
ATOM 1387 N N . LEU A 1 178 ? -3.685 11.469 -7.953 1.00 93.81 178 LEU A N 1
ATOM 1388 C CA . LEU A 1 178 ? -3.416 11.787 -6.551 1.00 93.81 178 LEU A CA 1
ATOM 1389 C C . LEU A 1 178 ? -4.693 12.175 -5.800 1.00 93.81 178 LEU A C 1
ATOM 1391 O O . LEU A 1 178 ? -4.890 11.699 -4.689 1.00 93.81 178 LEU A O 1
ATOM 1395 N N . ILE A 1 179 ? -5.590 12.950 -6.421 1.00 95.12 179 ILE A N 1
ATOM 1396 C CA . ILE A 1 179 ? -6.905 13.252 -5.836 1.00 95.12 179 ILE A CA 1
ATOM 1397 C C . ILE A 1 179 ? -7.695 11.967 -5.592 1.00 95.12 179 ILE A C 1
ATOM 1399 O O . ILE A 1 179 ? -8.197 11.766 -4.494 1.00 95.12 179 ILE A O 1
ATOM 1403 N N . PHE A 1 180 ? -7.794 11.087 -6.592 1.00 95.06 180 PHE A N 1
ATOM 1404 C CA . PHE A 1 180 ? -8.570 9.856 -6.455 1.00 95.06 180 PHE A CA 1
ATOM 1405 C C . PHE A 1 180 ? -7.998 8.927 -5.379 1.00 95.06 180 PHE A C 1
ATOM 1407 O O . PHE A 1 180 ? -8.749 8.375 -4.584 1.00 95.06 180 PHE A O 1
ATOM 1414 N N . ILE A 1 181 ? -6.670 8.798 -5.315 1.00 94.12 181 ILE A N 1
ATOM 1415 C CA . ILE A 1 181 ? -5.992 8.041 -4.256 1.00 94.12 181 ILE A CA 1
ATOM 1416 C C . ILE A 1 181 ? -6.268 8.676 -2.887 1.00 94.12 181 ILE A C 1
ATOM 1418 O O . ILE A 1 181 ? -6.561 7.958 -1.939 1.00 94.12 181 ILE A O 1
ATOM 1422 N N . GLY A 1 182 ? -6.241 10.008 -2.785 1.00 94.62 182 GLY A N 1
ATOM 1423 C CA . GLY A 1 182 ? -6.604 10.721 -1.560 1.00 94.62 182 GLY A CA 1
ATOM 1424 C C . GLY A 1 182 ? -8.041 10.437 -1.114 1.00 94.62 182 GLY A C 1
ATOM 1425 O O . GLY A 1 182 ? -8.276 10.191 0.064 1.00 94.62 182 GLY A O 1
ATOM 1426 N N . VAL A 1 183 ? -8.988 10.391 -2.055 1.00 93.88 183 VAL A N 1
ATOM 1427 C CA . VAL A 1 183 ? -10.381 10.006 -1.770 1.00 93.88 183 VAL A CA 1
ATOM 1428 C C . VAL A 1 183 ? -10.471 8.551 -1.306 1.00 93.88 183 VAL A C 1
ATOM 1430 O O . VAL A 1 183 ? -11.160 8.289 -0.329 1.00 93.88 183 VAL A O 1
ATOM 1433 N N . ALA A 1 184 ? -9.744 7.626 -1.939 1.00 92.88 184 ALA A N 1
ATOM 1434 C CA . ALA A 1 184 ? -9.713 6.215 -1.539 1.00 92.88 184 ALA A CA 1
ATOM 1435 C C . ALA A 1 184 ? -9.124 5.994 -0.130 1.00 92.88 184 ALA A C 1
ATOM 1437 O O . ALA A 1 184 ? -9.510 5.058 0.560 1.00 92.88 184 ALA A O 1
ATOM 1438 N N . ILE A 1 185 ? -8.210 6.864 0.314 1.00 92.31 185 ILE A N 1
ATOM 1439 C CA . ILE A 1 185 ? -7.689 6.859 1.691 1.00 92.31 185 ILE A CA 1
ATOM 1440 C C . ILE A 1 185 ? -8.736 7.398 2.678 1.00 92.31 185 ILE A C 1
ATOM 1442 O O . ILE A 1 185 ? -8.850 6.889 3.788 1.00 92.31 185 ILE A O 1
ATOM 1446 N N . LEU A 1 186 ? -9.473 8.446 2.298 1.00 90.44 186 LEU A N 1
ATOM 1447 C CA . LEU A 1 186 ? -10.426 9.122 3.185 1.00 90.44 186 LEU A CA 1
ATOM 1448 C C . LEU A 1 186 ? -11.744 8.348 3.346 1.00 90.44 186 LEU A C 1
ATOM 1450 O O . LEU A 1 186 ? -12.360 8.400 4.407 1.00 90.44 186 LEU A O 1
ATOM 1454 N N . VAL A 1 187 ? -12.185 7.668 2.287 1.00 86.44 187 VAL A N 1
ATOM 1455 C CA . VAL A 1 187 ? -13.449 6.925 2.226 1.00 86.44 187 VAL A CA 1
ATOM 1456 C C . VAL A 1 187 ? -13.135 5.455 1.914 1.00 86.44 187 VAL A C 1
ATOM 1458 O O . VAL A 1 187 ? -13.254 5.042 0.755 1.00 86.44 187 VAL A O 1
ATOM 1461 N N . PRO A 1 188 ? -12.628 4.699 2.908 1.00 71.94 188 PRO A N 1
ATOM 1462 C CA . PRO A 1 188 ? -12.338 3.277 2.765 1.00 71.94 188 PRO A CA 1
ATOM 1463 C C . PRO A 1 188 ? -13.595 2.405 2.669 1.00 71.94 188 PRO A C 1
ATOM 1465 O O . PRO A 1 188 ? -14.663 2.819 3.176 1.00 71.94 188 PRO A O 1
#

pLDDT: mean 91.03, std 4.47, range [71.94, 97.19]